Protein AF-0000000079065018 (afdb_homodimer)

Solvent-accessible surface area (backbone atoms only — not comparable to full-atom values): 15934 Å² total; per-residue (Å²): 127,83,71,66,59,22,32,31,32,33,74,95,75,50,44,73,44,76,39,65,79,52,93,88,56,85,48,57,34,90,86,71,54,34,68,41,40,76,36,23,62,56,54,76,83,69,60,67,81,42,56,65,51,50,46,39,46,47,42,34,51,76,48,68,41,58,18,40,59,47,100,84,43,60,50,68,61,65,64,78,41,58,65,52,44,43,54,24,51,51,46,14,67,75,60,66,45,56,59,48,62,30,47,45,45,83,73,76,69,92,60,66,73,72,68,81,77,70,74,76,73,80,74,81,78,77,80,75,79,73,134,125,83,72,66,58,24,32,31,32,32,73,92,75,50,44,75,43,76,37,65,78,53,93,88,57,85,48,58,34,89,86,70,54,30,69,42,41,76,36,24,61,56,54,75,81,69,60,67,82,42,56,66,49,51,46,39,46,47,42,34,51,76,47,68,41,57,19,42,59,47,100,84,43,60,51,65,61,65,64,78,41,59,65,52,45,43,54,24,51,52,46,15,67,75,61,66,44,56,60,47,61,30,49,43,46,82,74,78,70,93,61,66,75,72,69,80,77,70,72,75,72,78,73,82,77,77,80,76,77,75,134

Foldseek 3Di:
DPQQWFWWADLVQLDIDTGHDDPVDFDADPVPRDTTFGQERQDDRDDSPPVFQSVLVVLQRVLVHHWYADPPGTSADADRGVVLLVLLVVLCVVQVPRSNVSRRDPDRDPDRPPPDPPPPDPDPDPPPPDD/DPQQWFWWADLVQLDIDTGHDDPVDFDADPVPRDTTFGQERQDDRDDSPPVFQSVLVVLQRVLVHHWYADPPGTSAAADRGVVLLVLLVVLCVVQVPRSNVSRRDPDRDPDRPPPDPPPPPPPDPPPPDDD

Nearest PDB structures (foldseek):
  4v6i-assembly1_AX  TM=6.512E-01  e=2.283E+00  Saccharomyces cerevisiae
  5jb3-assembly1_W  TM=6.663E-01  e=3.626E+00  Pyrococcus abyssi GE5
  7d4i-assembly1_Sc  TM=7.169E-01  e=3.874E+00  Saccharomyces cerevisiae S288C
  6th6-assembly1_Ax  TM=6.704E-01  e=6.153E+00  Thermococcus kodakarensis KOD1
  6skg-assembly1_Ax  TM=6.800E-01  e=9.771E+00  Thermococcus kodakarensis

pLDDT: mean 86.34, std 18.67, range [35.0, 98.44]

Secondary structure (DSSP, 8-state):
----EEEEEETTTTEEEEEE--TT---B-TTT-PBPEEEETT--PPPTT-HHHHHHHHHHHHTT---PPBTTB-------SHHHHHHHHHHHHHH---HHHHHT-SS--SS--------------------/----EEEEEETTTTEEEEEE--TT---B-TTT-PBPEEEETT--PPPTT-HHHHHHHHHHHHTT---PPBTTB-S-----SHHHHHHHHHHHHHH---HHHHHT-SS--SS--------------------

Sequence (262 aa):
MAHAKTSYVCLPCRASYKQPYDSTRQRICPRCAEPLIHAGSAFAVPRRRDVAAWRTLSVLLNAGVGFHKSCCGGPGYRPRTLREVRERMAYAGRSGEPIARALVRYDVPLTVPSGVGGTPVPGRAGQGLSPMAHAKTSYVCLPCRASYKQPYDSTRQRICPRCAEPLIHAGSAFAVPRRRDVAAWRTLSVLLNAGVGFHKSCCGGPGYRPRTLREVRERMAYAGRSGEPIARALVRYDVPLTVPSGVGGTPVPGRAGQGLSP

Organism: Streptomyces microflavus (NCBI:txid1919)

Structure (mmCIF, N/CA/C/O backbone):
data_AF-0000000079065018-model_v1
#
loop_
_entity.id
_entity.type
_entity.pdbx_description
1 polymer 'Deoxyxylulose-5-phosphate synthase'
#
loop_
_atom_site.group_PDB
_atom_site.id
_atom_site.type_symbol
_atom_site.label_atom_id
_atom_site.label_alt_id
_atom_site.label_comp_id
_atom_site.label_asym_id
_atom_site.label_entity_id
_atom_site.label_seq_id
_atom_site.pdbx_PDB_ins_code
_atom_site.Cartn_x
_atom_site.Cartn_y
_atom_site.Cartn_z
_atom_site.occupancy
_atom_site.B_iso_or_equiv
_atom_site.auth_seq_id
_atom_site.auth_comp_id
_atom_site.auth_asym_id
_atom_site.auth_atom_id
_atom_site.pdbx_PDB_model_num
ATOM 1 N N . MET A 1 1 ? -7.32 -27.625 18.969 1 35 1 MET A N 1
ATOM 2 C CA . MET A 1 1 ? -6.891 -27.562 17.578 1 35 1 MET A CA 1
ATOM 3 C C . MET A 1 1 ? -6.02 -26.328 17.344 1 35 1 MET A C 1
ATOM 5 O O . MET A 1 1 ? -6.387 -25.219 17.719 1 35 1 MET A O 1
ATOM 9 N N . ALA A 1 2 ? -4.715 -26.469 17.266 1 49.16 2 ALA A N 1
ATOM 10 C CA . ALA A 1 2 ? -3.748 -25.391 17.062 1 49.16 2 ALA A CA 1
ATOM 11 C C . ALA A 1 2 ? -4.219 -24.422 15.984 1 49.16 2 ALA A C 1
ATOM 13 O O . ALA A 1 2 ? -4.629 -24.844 14.898 1 49.16 2 ALA A O 1
ATOM 14 N N . HIS A 1 3 ? -4.855 -23.438 16.312 1 61.62 3 HIS A N 1
ATOM 15 C CA . HIS A 1 3 ? -5.359 -22.469 15.352 1 61.62 3 HIS A CA 1
ATOM 16 C C . HIS A 1 3 ? -4.34 -22.219 14.242 1 61.62 3 HIS A C 1
ATOM 18 O O . HIS A 1 3 ? -3.166 -21.969 14.516 1 61.62 3 HIS A O 1
ATOM 24 N N . ALA A 1 4 ? -4.57 -22.703 13.023 1 79.06 4 ALA A N 1
ATOM 25 C CA . ALA A 1 4 ? -3.699 -22.594 11.859 1 79.06 4 ALA A CA 1
ATOM 26 C C . ALA A 1 4 ? -3.188 -21.172 11.688 1 79.06 4 ALA A C 1
ATOM 28 O O . ALA A 1 4 ? -3.922 -20.219 11.922 1 79.06 4 ALA A O 1
ATOM 29 N N . LYS A 1 5 ? -1.886 -21.109 11.664 1 90.81 5 LYS A N 1
ATOM 30 C CA . LYS A 1 5 ? -1.248 -19.797 11.508 1 90.81 5 LYS A CA 1
ATOM 31 C C . LYS A 1 5 ? -1.316 -19.328 10.055 1 90.81 5 LYS A C 1
ATOM 33 O O . LYS A 1 5 ? -1.491 -20.125 9.141 1 90.81 5 LYS A O 1
ATOM 38 N N . THR A 1 6 ? -1.47 -18.078 9.914 1 95 6 THR A N 1
ATOM 39 C CA . THR A 1 6 ? -1.467 -17.422 8.609 1 95 6 THR A CA 1
ATOM 40 C C . THR A 1 6 ? -0.414 -16.328 8.562 1 95 6 THR A C 1
ATOM 42 O O . THR A 1 6 ? 0.223 -16.031 9.57 1 95 6 THR A O 1
ATOM 45 N N . SER A 1 7 ? -0.177 -15.836 7.359 1 97.38 7 SER A N 1
ATOM 46 C CA . SER A 1 7 ? 0.927 -14.898 7.168 1 97.38 7 SER A CA 1
ATOM 47 C C . SER A 1 7 ? 0.421 -13.469 7.035 1 97.38 7 SER A C 1
ATOM 49 O O . SER A 1 7 ? -0.506 -13.203 6.27 1 97.38 7 SER A O 1
ATOM 51 N N . TYR A 1 8 ? 1.025 -12.547 7.805 1 98.06 8 TYR A N 1
ATOM 52 C CA . TYR A 1 8 ? 0.864 -11.102 7.676 1 98.06 8 TYR A CA 1
ATOM 53 C C . TYR A 1 8 ? 2.156 -10.445 7.199 1 98.06 8 TYR A C 1
ATOM 55 O O . TYR A 1 8 ? 3.244 -10.805 7.66 1 98.06 8 TYR A O 1
ATOM 63 N N . VAL A 1 9 ? 1.941 -9.5 6.312 1 98.38 9 VAL A N 1
ATOM 64 C CA . VAL A 1 9 ? 3.111 -9.008 5.594 1 98.38 9 VAL A CA 1
ATOM 65 C C . VAL A 1 9 ? 3.199 -7.488 5.734 1 98.38 9 VAL A C 1
ATOM 67 O O . VAL A 1 9 ? 2.182 -6.793 5.688 1 98.38 9 VAL A O 1
ATOM 70 N N . CYS A 1 10 ? 4.395 -7.031 5.914 1 98.06 10 CYS A N 1
ATOM 71 C CA . CYS A 1 10 ? 4.719 -5.621 5.746 1 98.06 10 CYS A CA 1
ATOM 72 C C . CYS A 1 10 ? 5.512 -5.391 4.465 1 98.06 10 CYS A C 1
ATOM 74 O O . CYS A 1 10 ? 6.668 -5.797 4.363 1 98.06 10 CYS A O 1
ATOM 76 N N . LEU A 1 11 ? 4.953 -4.66 3.604 1 97.31 11 LEU A N 1
ATOM 77 C CA . LEU A 1 11 ? 5.566 -4.508 2.289 1 97.31 11 LEU A CA 1
ATOM 78 C C . LEU A 1 11 ? 6.766 -3.564 2.355 1 97.31 11 LEU A C 1
ATOM 80 O O . LEU A 1 11 ? 7.852 -3.9 1.875 1 97.31 11 LEU A O 1
ATOM 84 N N . PRO A 1 12 ? 6.688 -2.445 3.008 1 95.31 12 PRO A N 1
ATOM 85 C CA . PRO A 1 12 ? 7.848 -1.553 3.039 1 95.31 12 PRO A CA 1
ATOM 86 C C . PRO A 1 12 ? 9.039 -2.164 3.771 1 95.31 12 PRO A C 1
ATOM 88 O O . PRO A 1 12 ? 10.195 -1.879 3.43 1 95.31 12 PRO A O 1
ATOM 91 N N . CYS A 1 13 ? 8.758 -2.988 4.738 1 96.19 13 CYS A N 1
ATOM 92 C CA . CYS A 1 13 ? 9.852 -3.594 5.488 1 96.19 13 CYS A CA 1
ATOM 93 C C . CYS A 1 13 ? 10.266 -4.922 4.867 1 96.19 13 CYS A C 1
ATOM 95 O O . CYS A 1 13 ? 11.266 -5.516 5.277 1 96.19 13 CYS A O 1
ATOM 97 N N . ARG A 1 14 ? 9.469 -5.41 3.951 1 96.81 14 ARG A N 1
ATOM 98 C CA . ARG A 1 14 ? 9.672 -6.719 3.338 1 96.81 14 ARG A CA 1
ATOM 99 C C . ARG A 1 14 ? 9.828 -7.801 4.402 1 96.81 14 ARG A C 1
ATOM 101 O O . ARG A 1 14 ? 10.789 -8.57 4.375 1 96.81 14 ARG A O 1
ATOM 108 N N . ALA A 1 15 ? 8.828 -7.828 5.281 1 97.75 15 ALA A N 1
ATOM 109 C CA . ALA A 1 15 ? 8.805 -8.773 6.398 1 97.75 15 ALA A CA 1
ATOM 110 C C . ALA A 1 15 ? 7.473 -9.508 6.465 1 97.75 15 ALA A C 1
ATOM 112 O O . ALA A 1 15 ? 6.457 -9.008 5.973 1 97.75 15 ALA A O 1
ATOM 113 N N . SER A 1 16 ? 7.547 -10.664 7.012 1 98.38 16 SER A N 1
ATOM 114 C CA . SER A 1 16 ? 6.363 -11.492 7.211 1 98.38 16 SER A CA 1
ATOM 115 C C . SER A 1 16 ? 6.289 -12.016 8.641 1 98.38 16 SER A C 1
ATOM 117 O O . SER A 1 16 ? 7.316 -12.336 9.242 1 98.38 16 SER A O 1
ATOM 119 N N . TYR A 1 17 ? 5.148 -12.086 9.109 1 97.44 17 TYR A N 1
ATOM 120 C CA . TYR A 1 17 ? 4.871 -12.562 10.461 1 97.44 17 TYR A CA 1
ATOM 121 C C . TYR A 1 17 ? 3.789 -13.633 10.453 1 97.44 17 TYR A C 1
ATOM 123 O O . TYR A 1 17 ? 2.684 -13.406 9.961 1 97.44 17 TYR A O 1
ATOM 131 N N . LYS A 1 18 ? 4.062 -14.734 10.914 1 96.06 18 LYS A N 1
ATOM 132 C CA . LYS A 1 18 ? 3.062 -15.789 11.039 1 96.06 18 LYS A CA 1
ATOM 133 C C . LYS A 1 18 ? 2.258 -15.641 12.32 1 96.06 18 LYS A C 1
ATOM 135 O O . LYS A 1 18 ? 2.826 -15.594 13.414 1 96.06 18 LYS A O 1
ATOM 140 N N . GLN A 1 19 ? 1.046 -15.484 12.242 1 94.5 19 GLN A N 1
ATOM 141 C CA . GLN A 1 19 ? 0.155 -15.266 13.383 1 94.5 19 GLN A CA 1
ATOM 142 C C . GLN A 1 19 ? -1.199 -15.93 13.148 1 94.5 19 GLN A C 1
ATOM 144 O O . GLN A 1 19 ? -1.57 -16.219 12.016 1 94.5 19 GLN A O 1
ATOM 149 N N . PRO A 1 20 ? -1.896 -16.234 14.25 1 93.5 20 PRO A N 1
ATOM 150 C CA . PRO A 1 20 ? -3.266 -16.719 14.039 1 93.5 20 PRO A CA 1
ATOM 151 C C . PRO A 1 20 ? -4.152 -15.688 13.336 1 93.5 20 PRO A C 1
ATOM 153 O O . PRO A 1 20 ? -3.975 -14.484 13.523 1 93.5 20 PRO A O 1
ATOM 156 N N . TYR A 1 21 ? -5.027 -16.281 12.586 1 91.88 21 TYR A N 1
ATOM 157 C CA . TYR A 1 21 ? -5.938 -15.383 11.891 1 91.88 21 TYR A CA 1
ATOM 158 C C . TYR A 1 21 ? -6.906 -14.727 12.867 1 91.88 21 TYR A C 1
ATOM 160 O O . TYR A 1 21 ? -7.508 -15.406 13.711 1 91.88 21 TYR A O 1
ATOM 168 N N . ASP A 1 22 ? -6.965 -13.438 12.805 1 89.12 22 ASP A N 1
ATOM 169 C CA . ASP A 1 22 ? -7.91 -12.625 13.555 1 89.12 22 ASP A CA 1
ATOM 170 C C . ASP A 1 22 ? -8.344 -11.398 12.75 1 89.12 22 ASP A C 1
ATOM 172 O O . ASP A 1 22 ? -7.609 -10.414 12.664 1 89.12 22 ASP A O 1
ATOM 176 N N . SER A 1 23 ? -9.523 -11.445 12.25 1 85.12 23 SER A N 1
ATOM 177 C CA . SER A 1 23 ? -9.992 -10.391 11.344 1 85.12 23 SER A CA 1
ATOM 178 C C . SER A 1 23 ? -10.359 -9.125 12.117 1 85.12 23 SER A C 1
ATOM 180 O O . SER A 1 23 ? -10.523 -8.062 11.523 1 85.12 23 SER A O 1
ATOM 182 N N . THR A 1 24 ? -10.453 -9.188 13.391 1 81.81 24 THR A N 1
ATOM 183 C CA . THR A 1 24 ? -10.891 -8.047 14.195 1 81.81 24 THR A CA 1
ATOM 184 C C . THR A 1 24 ? -9.695 -7.203 14.625 1 81.81 24 THR A C 1
ATOM 186 O O . THR A 1 24 ? -9.867 -6.082 15.109 1 81.81 24 THR A O 1
ATOM 189 N N . ARG A 1 25 ? -8.586 -7.754 14.328 1 84.25 25 ARG A N 1
ATOM 190 C CA . ARG A 1 25 ? -7.383 -7.074 14.805 1 84.25 25 ARG A CA 1
ATOM 191 C C . ARG A 1 25 ? -6.57 -6.52 13.641 1 84.25 25 ARG A C 1
ATOM 193 O O . ARG A 1 25 ? -6.215 -7.254 12.719 1 84.25 25 ARG A O 1
ATOM 200 N N . GLN A 1 26 ? -6.465 -5.281 13.703 1 90 26 GLN A N 1
ATOM 201 C CA . GLN A 1 26 ? -5.5 -4.691 12.781 1 90 26 GLN A CA 1
ATOM 202 C C . GLN A 1 26 ? -4.086 -4.75 13.352 1 90 26 GLN A C 1
ATOM 204 O O . GLN A 1 26 ? -3.801 -4.133 14.383 1 90 26 GLN A O 1
ATOM 209 N N . ARG A 1 27 ? -3.268 -5.422 12.688 1 93.69 27 ARG A N 1
ATOM 210 C CA . ARG A 1 27 ? -1.887 -5.574 13.125 1 93.69 27 ARG A CA 1
ATOM 211 C C . ARG A 1 27 ? -0.989 -4.516 12.5 1 93.69 27 ARG A C 1
ATOM 213 O O . ARG A 1 27 ? -1.158 -4.168 11.328 1 93.69 27 ARG A O 1
ATOM 220 N N . ILE A 1 28 ? -0.125 -4.027 13.297 1 95.81 28 ILE A N 1
ATOM 221 C CA . ILE A 1 28 ? 0.779 -2.969 12.867 1 95.81 28 ILE A CA 1
ATOM 222 C C . ILE A 1 28 ? 2.215 -3.488 12.852 1 95.81 28 ILE A C 1
ATOM 224 O O . ILE A 1 28 ? 2.635 -4.188 13.781 1 95.81 28 ILE A O 1
ATOM 228 N N . CYS A 1 29 ? 2.922 -3.129 11.867 1 97.12 29 CYS A N 1
ATOM 229 C CA . CYS A 1 29 ? 4.328 -3.5 11.789 1 97.12 29 CYS A CA 1
ATOM 230 C C . CYS A 1 29 ? 5.133 -2.84 12.906 1 97.12 29 CYS A C 1
ATOM 232 O O . CYS A 1 29 ? 5.121 -1.615 13.047 1 97.12 29 CYS A O 1
ATOM 234 N N . PRO A 1 30 ? 5.824 -3.596 13.648 1 94.44 30 PRO A N 1
ATOM 235 C CA . PRO A 1 30 ? 6.594 -2.998 14.742 1 94.44 30 PRO A CA 1
ATOM 236 C C . PRO A 1 30 ? 7.762 -2.148 14.242 1 94.44 30 PRO A C 1
ATOM 238 O O . PRO A 1 30 ? 8.312 -1.35 15 1 94.44 30 PRO A O 1
ATOM 241 N N . ARG A 1 31 ? 8.133 -2.291 13.023 1 93.38 31 ARG A N 1
ATOM 242 C CA . ARG A 1 31 ? 9.312 -1.6 12.508 1 93.38 31 ARG A CA 1
ATOM 243 C C . ARG A 1 31 ? 8.93 -0.256 11.891 1 93.38 31 ARG A C 1
ATOM 245 O O . ARG A 1 31 ? 9.625 0.742 12.094 1 93.38 31 ARG A O 1
ATOM 252 N N . CYS A 1 32 ? 7.75 -0.266 11.203 1 95.44 32 CYS A N 1
ATOM 253 C CA . CYS A 1 32 ? 7.469 0.96 10.461 1 95.44 32 CYS A CA 1
ATOM 254 C C . CYS A 1 32 ? 6.055 1.451 10.734 1 95.44 32 CYS A C 1
ATOM 256 O O . CYS A 1 32 ? 5.621 2.455 10.164 1 95.44 32 CYS A O 1
ATOM 258 N N . ALA A 1 33 ? 5.262 0.753 11.43 1 95.44 33 ALA A N 1
ATOM 259 C CA . ALA A 1 33 ? 3.945 1.163 11.906 1 95.44 33 ALA A CA 1
ATOM 260 C C . ALA A 1 33 ? 2.895 1.012 10.812 1 95.44 33 ALA A C 1
ATOM 262 O O . ALA A 1 33 ? 1.735 1.391 11 1 95.44 33 ALA A O 1
ATOM 263 N N . GLU A 1 34 ? 3.227 0.448 9.695 1 96.06 34 GLU A N 1
ATOM 264 C CA . GLU A 1 34 ? 2.25 0.181 8.648 1 96.06 34 GLU A CA 1
ATOM 265 C C . GLU A 1 34 ? 1.33 -0.976 9.031 1 96.06 34 GLU A C 1
ATOM 267 O O . GLU A 1 34 ? 1.787 -1.991 9.555 1 96.06 34 GLU A O 1
ATOM 272 N N . PRO A 1 35 ? 0.055 -0.739 8.758 1 95.38 35 PRO A N 1
ATOM 273 C CA . PRO A 1 35 ? -0.795 -1.921 8.914 1 95.38 35 PRO A CA 1
ATOM 274 C C . PRO A 1 35 ? -0.302 -3.113 8.102 1 95.38 35 PRO A C 1
ATOM 276 O O . PRO A 1 35 ? 0.054 -2.961 6.93 1 95.38 35 PRO A O 1
ATOM 279 N N . LEU A 1 36 ? -0.239 -4.234 8.758 1 97.25 36 LEU A N 1
ATOM 280 C CA . LEU A 1 36 ? 0.157 -5.453 8.062 1 97.25 36 LEU A CA 1
ATOM 281 C C . LEU A 1 36 ? -0.963 -5.953 7.156 1 97.25 36 LEU A C 1
ATOM 283 O O . LEU A 1 36 ? -2.143 -5.805 7.484 1 97.25 36 LEU A O 1
ATOM 287 N N . ILE A 1 37 ? -0.588 -6.566 6.09 1 97.25 37 ILE A N 1
ATOM 288 C CA . ILE A 1 37 ? -1.559 -7.117 5.152 1 97.25 37 ILE A CA 1
ATOM 289 C C . ILE A 1 37 ? -1.643 -8.633 5.328 1 97.25 37 ILE A C 1
ATOM 291 O O . ILE A 1 37 ? -0.616 -9.312 5.402 1 97.25 37 ILE A O 1
ATOM 295 N N . HIS A 1 38 ? -2.848 -9.109 5.457 1 97.19 38 HIS A N 1
ATOM 296 C CA . HIS A 1 38 ? -3.033 -10.555 5.504 1 97.19 38 HIS A CA 1
ATOM 297 C C . HIS A 1 38 ? -2.766 -11.195 4.145 1 97.19 38 HIS A C 1
ATOM 299 O O . HIS A 1 38 ? -3.58 -11.078 3.227 1 97.19 38 HIS A O 1
ATOM 305 N N . ALA A 1 39 ? -1.708 -11.836 4.031 1 97.88 39 ALA A N 1
ATOM 306 C CA . ALA A 1 39 ? -1.312 -12.43 2.758 1 97.88 39 ALA A CA 1
ATOM 307 C C . ALA A 1 39 ? -1.989 -13.781 2.549 1 97.88 39 ALA A C 1
ATOM 309 O O . ALA A 1 39 ? -2.285 -14.164 1.414 1 97.88 39 ALA A O 1
ATOM 310 N N . GLY A 1 40 ? -2.17 -14.523 3.654 1 96.56 40 GLY A N 1
ATOM 311 C CA . GLY A 1 40 ? -2.867 -15.797 3.545 1 96.56 40 GLY A CA 1
ATOM 312 C C . GLY A 1 40 ? -2.031 -16.984 4.004 1 96.56 40 GLY A C 1
ATOM 313 O O . GLY A 1 40 ? -0.825 -16.844 4.219 1 96.56 40 GLY A O 1
ATOM 314 N N . SER A 1 41 ? -2.646 -18.156 4.09 1 94.5 41 SER A N 1
ATOM 315 C CA . SER A 1 41 ? -2.049 -19.344 4.695 1 94.5 41 SER A CA 1
ATOM 316 C C . SER A 1 41 ? -1.16 -20.094 3.699 1 94.5 41 SER A C 1
ATOM 318 O O . SER A 1 41 ? -0.333 -20.906 4.094 1 94.5 41 SER A O 1
ATOM 320 N N . ALA A 1 42 ? -1.393 -19.828 2.486 1 95.31 42 ALA A N 1
ATOM 321 C CA . ALA A 1 42 ? -0.6 -20.5 1.464 1 95.31 42 ALA A CA 1
ATOM 322 C C . ALA A 1 42 ? 0.538 -19.609 0.971 1 95.31 42 ALA A C 1
ATOM 324 O O . ALA A 1 42 ? 1.177 -19.922 -0.04 1 95.31 42 ALA A O 1
ATOM 325 N N . PHE A 1 43 ? 0.734 -18.594 1.613 1 97.12 43 PHE A N 1
ATOM 326 C CA . PHE A 1 43 ? 1.735 -17.609 1.211 1 97.12 43 PHE A CA 1
ATOM 327 C C . PHE A 1 43 ? 3.141 -18.125 1.499 1 97.12 43 PHE A C 1
ATOM 329 O O . PHE A 1 43 ? 3.422 -18.594 2.604 1 97.12 43 PHE A O 1
ATOM 336 N N . ALA A 1 44 ? 3.93 -18 0.528 1 96.62 44 ALA A N 1
ATOM 337 C CA . ALA A 1 44 ? 5.363 -18.234 0.667 1 96.62 44 ALA A CA 1
ATOM 338 C C . ALA A 1 44 ? 6.141 -16.922 0.603 1 96.62 44 ALA A C 1
ATOM 340 O O . ALA A 1 44 ? 6.176 -16.266 -0.44 1 96.62 44 ALA A O 1
ATOM 341 N N . VAL A 1 45 ? 6.828 -16.578 1.624 1 97.75 45 VAL A N 1
ATOM 342 C CA . VAL A 1 45 ? 7.496 -15.289 1.764 1 97.75 45 VAL A CA 1
ATOM 343 C C . VAL A 1 45 ? 8.734 -15.242 0.871 1 97.75 45 VAL A C 1
ATOM 345 O O . VAL A 1 45 ? 9.578 -16.141 0.932 1 97.75 45 VAL A O 1
ATOM 348 N N . PRO A 1 46 ? 8.805 -14.273 0.065 1 97.94 46 PRO A N 1
ATOM 349 C CA . PRO A 1 46 ? 10.055 -14.078 -0.668 1 97.94 46 PRO A CA 1
ATOM 350 C C . PRO A 1 46 ? 11.234 -13.766 0.251 1 97.94 46 PRO A C 1
ATOM 352 O O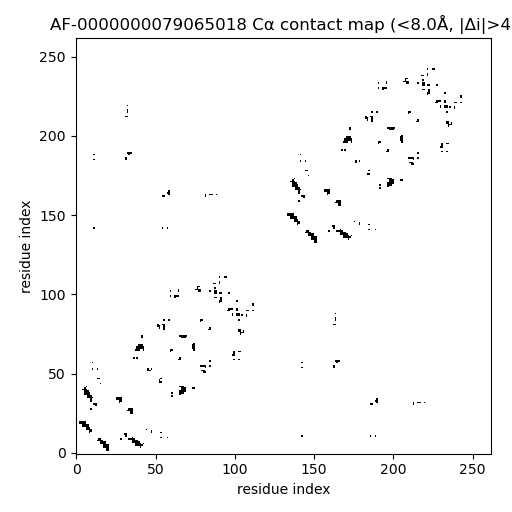 . PRO A 1 46 ? 11.039 -13.258 1.359 1 97.94 46 PRO A O 1
ATOM 355 N N . ARG A 1 47 ? 12.422 -14.016 -0.33 1 97.62 47 ARG A N 1
ATOM 356 C CA . ARG A 1 47 ? 13.602 -13.516 0.377 1 97.62 47 ARG A CA 1
ATOM 357 C C . ARG A 1 47 ? 13.578 -11.992 0.469 1 97.62 47 ARG A C 1
ATOM 359 O O . ARG A 1 47 ? 13.195 -11.312 -0.486 1 97.62 47 ARG A O 1
ATOM 366 N N . ARG A 1 48 ? 13.984 -11.484 1.566 1 96.62 48 ARG A N 1
ATOM 367 C CA . ARG A 1 48 ? 13.93 -10.047 1.823 1 96.62 48 ARG A CA 1
ATOM 368 C C . ARG A 1 48 ? 14.664 -9.273 0.737 1 96.62 48 ARG A C 1
ATOM 370 O O . ARG A 1 48 ? 14.242 -8.18 0.354 1 96.62 48 ARG A O 1
ATOM 377 N N . ARG A 1 49 ? 15.742 -9.836 0.145 1 96.06 49 ARG A N 1
ATOM 378 C CA . ARG A 1 49 ? 16.578 -9.109 -0.807 1 96.06 49 ARG A CA 1
ATOM 379 C C . ARG A 1 49 ? 16.031 -9.227 -2.223 1 96.06 49 ARG A C 1
ATOM 381 O O . ARG A 1 49 ? 16.531 -8.578 -3.146 1 96.06 49 ARG A O 1
ATOM 388 N N . ASP A 1 50 ? 15.148 -10.141 -2.352 1 96.56 50 ASP A N 1
ATOM 389 C CA . ASP A 1 50 ? 14.547 -10.305 -3.668 1 96.56 50 ASP A CA 1
ATOM 390 C C . ASP A 1 50 ? 13.555 -9.188 -3.963 1 96.56 50 ASP A C 1
ATOM 392 O O . ASP A 1 50 ? 12.336 -9.398 -3.924 1 96.56 50 ASP A O 1
ATOM 396 N N . VAL A 1 51 ? 14 -8.109 -4.383 1 93.62 51 VAL A N 1
ATOM 397 C CA . VAL A 1 51 ? 13.234 -6.887 -4.574 1 93.62 51 VAL A CA 1
ATOM 398 C C . VAL A 1 51 ? 12.164 -7.109 -5.641 1 93.62 51 VAL A C 1
ATOM 400 O O . VAL A 1 51 ? 11.039 -6.613 -5.516 1 93.62 51 VAL A O 1
ATOM 403 N N . ALA A 1 52 ? 12.531 -7.863 -6.613 1 94.06 52 ALA A N 1
ATOM 404 C CA . ALA A 1 52 ? 11.586 -8.109 -7.695 1 94.06 52 ALA A CA 1
ATOM 405 C C . ALA A 1 52 ? 10.367 -8.875 -7.188 1 94.06 52 ALA A C 1
ATOM 407 O O . ALA A 1 52 ? 9.227 -8.539 -7.527 1 94.06 52 ALA A O 1
ATOM 408 N N . ALA A 1 53 ? 10.617 -9.875 -6.418 1 96.81 53 ALA A N 1
ATOM 409 C CA . ALA A 1 53 ? 9.523 -10.664 -5.867 1 96.81 53 ALA A CA 1
ATOM 410 C C . ALA A 1 53 ? 8.656 -9.82 -4.938 1 96.81 53 ALA A C 1
ATOM 412 O O . ALA A 1 53 ? 7.43 -9.953 -4.93 1 96.81 53 ALA A O 1
ATOM 413 N N . TRP A 1 54 ? 9.266 -8.953 -4.246 1 96.56 54 TRP A N 1
ATOM 414 C CA . TRP A 1 54 ? 8.516 -8.102 -3.334 1 96.56 54 TRP A CA 1
ATOM 415 C C . TRP A 1 54 ? 7.699 -7.062 -4.105 1 96.56 54 TRP A C 1
ATOM 417 O O . TRP A 1 54 ? 6.609 -6.68 -3.678 1 96.56 54 TRP A O 1
ATOM 427 N N . ARG A 1 55 ? 8.227 -6.664 -5.227 1 95.31 55 ARG A N 1
ATOM 428 C CA . ARG A 1 55 ? 7.449 -5.758 -6.07 1 95.31 55 ARG A CA 1
ATOM 429 C C . ARG A 1 55 ? 6.211 -6.449 -6.625 1 95.31 55 ARG A C 1
ATOM 431 O O . ARG A 1 55 ? 5.121 -5.875 -6.625 1 95.31 55 ARG A O 1
ATOM 438 N N . THR A 1 56 ? 6.418 -7.645 -7.059 1 97.38 56 THR A N 1
ATOM 439 C CA . THR A 1 56 ? 5.285 -8.422 -7.539 1 97.38 56 THR A CA 1
ATOM 440 C C . THR A 1 56 ? 4.258 -8.625 -6.426 1 97.38 56 THR A C 1
ATOM 442 O O . THR A 1 56 ? 3.059 -8.438 -6.645 1 97.38 56 THR A O 1
ATOM 445 N N . LEU A 1 57 ? 4.773 -8.938 -5.309 1 97.94 57 LEU A N 1
ATOM 446 C CA . LEU A 1 57 ? 3.906 -9.148 -4.152 1 97.94 57 LEU A CA 1
ATOM 447 C C . LEU A 1 57 ? 3.131 -7.879 -3.816 1 97.94 57 LEU A C 1
ATOM 449 O O . LEU A 1 57 ? 1.943 -7.941 -3.49 1 97.94 57 LEU A O 1
ATOM 453 N N . SER A 1 58 ? 3.811 -6.797 -3.926 1 97.44 58 SER A N 1
ATOM 454 C CA . SER A 1 58 ? 3.18 -5.512 -3.639 1 97.44 58 SER A CA 1
ATOM 455 C C . SER A 1 58 ? 1.981 -5.27 -4.551 1 97.44 58 SER A C 1
ATOM 457 O O . SER A 1 58 ? 0.91 -4.871 -4.086 1 97.44 58 SER A O 1
ATOM 459 N N . VAL A 1 59 ? 2.107 -5.555 -5.789 1 97.88 59 VAL A N 1
ATOM 460 C CA . VAL A 1 59 ? 1.007 -5.363 -6.727 1 97.88 59 VAL A CA 1
ATOM 461 C C . VAL A 1 59 ? -0.151 -6.289 -6.363 1 97.88 59 VAL A C 1
ATOM 463 O O . VAL A 1 59 ? -1.308 -5.863 -6.324 1 97.88 59 VAL A O 1
ATOM 466 N N . LEU A 1 60 ? 0.168 -7.512 -6.02 1 98.25 60 LEU A N 1
ATOM 467 C CA . LEU A 1 60 ? -0.867 -8.5 -5.727 1 98.25 60 LEU A CA 1
ATOM 468 C C . LEU A 1 60 ? -1.631 -8.125 -4.461 1 98.25 60 LEU A C 1
ATOM 470 O O . LEU A 1 60 ? -2.857 -7.996 -4.484 1 98.25 60 LEU A O 1
ATOM 474 N N . LEU A 1 61 ? -0.88 -7.832 -3.404 1 97.88 61 LEU A N 1
ATOM 475 C CA . LEU A 1 61 ? -1.53 -7.609 -2.117 1 97.88 61 LEU A CA 1
ATOM 476 C C . LEU A 1 61 ? -2.305 -6.297 -2.121 1 97.88 61 LEU A C 1
ATOM 478 O O . LEU A 1 61 ? -3.408 -6.219 -1.573 1 97.88 61 LEU A O 1
ATOM 482 N N . ASN A 1 62 ? -1.736 -5.309 -2.789 1 96.5 62 ASN A N 1
ATOM 483 C CA . ASN A 1 62 ? -2.445 -4.035 -2.85 1 96.5 62 ASN A CA 1
ATOM 484 C C . ASN A 1 62 ? -3.684 -4.125 -3.736 1 96.5 62 ASN A C 1
ATOM 486 O O . ASN A 1 62 ? -4.605 -3.318 -3.607 1 96.5 62 ASN A O 1
ATOM 490 N N . ALA A 1 63 ? -3.701 -5.125 -4.598 1 96.88 63 ALA A N 1
ATOM 491 C CA . ALA A 1 63 ? -4.871 -5.332 -5.445 1 96.88 63 ALA A CA 1
ATOM 492 C C . ALA A 1 63 ? -5.902 -6.215 -4.75 1 96.88 63 ALA A C 1
ATOM 494 O O . ALA A 1 63 ? -6.992 -6.441 -5.281 1 96.88 63 ALA A O 1
ATOM 495 N N . GLY A 1 64 ? -5.52 -6.766 -3.611 1 96.69 64 GLY A N 1
ATOM 496 C CA . GLY A 1 64 ? -6.422 -7.633 -2.867 1 96.69 64 GLY A CA 1
ATOM 497 C C . GLY A 1 64 ? -6.234 -9.102 -3.189 1 96.69 64 GLY A C 1
ATOM 498 O O . GLY A 1 64 ? -7.074 -9.938 -2.836 1 96.69 64 GLY A O 1
ATOM 499 N N . VAL A 1 65 ? -5.156 -9.367 -3.869 1 98.12 65 VAL A N 1
ATOM 500 C CA . VAL A 1 65 ? -4.879 -10.75 -4.234 1 98.12 65 VAL A CA 1
ATOM 501 C C . VAL A 1 65 ? -3.977 -11.398 -3.184 1 98.12 65 VAL A C 1
ATOM 503 O O . VAL A 1 65 ? -2.793 -11.062 -3.086 1 98.12 65 VAL A O 1
ATOM 506 N N . GLY A 1 66 ? -4.57 -12.258 -2.42 1 97.44 66 GLY A N 1
ATOM 507 C CA . GLY A 1 66 ? -3.82 -12.977 -1.402 1 97.44 66 GLY A CA 1
ATOM 508 C C . GLY A 1 66 ? -3.525 -14.414 -1.783 1 97.44 66 GLY A C 1
ATOM 509 O O . GLY A 1 66 ? -3.631 -14.789 -2.953 1 97.44 66 GLY A O 1
ATOM 510 N N . PHE A 1 67 ? -3.031 -15.156 -0.812 1 97.19 67 PHE A N 1
ATOM 511 C CA . PHE A 1 67 ? -2.625 -16.547 -0.975 1 97.19 67 PHE A CA 1
ATOM 512 C C . PHE A 1 67 ? -3.332 -17.438 0.039 1 97.19 67 PHE A C 1
ATOM 514 O O . PHE A 1 67 ? -2.697 -17.969 0.953 1 97.19 67 PHE A O 1
ATOM 521 N N . HIS A 1 68 ? -4.586 -17.516 -0.203 1 94.06 68 HIS A N 1
ATOM 522 C CA . HIS A 1 68 ? -5.41 -18.281 0.724 1 94.06 68 HIS A CA 1
ATOM 523 C C . HIS A 1 68 ? -5.652 -19.688 0.204 1 94.06 68 HIS A C 1
ATOM 525 O O . HIS A 1 68 ? -5.836 -19.891 -0.999 1 94.06 68 HIS A O 1
ATOM 531 N N . LYS A 1 69 ? -5.668 -20.562 1.042 1 91.44 69 LYS A N 1
ATOM 532 C CA . LYS A 1 69 ? -5.957 -21.938 0.667 1 91.44 69 LYS A CA 1
ATOM 533 C C . LYS A 1 69 ? -7.445 -22.141 0.407 1 91.44 69 LYS A C 1
ATOM 535 O O . LYS A 1 69 ? -8.281 -21.453 1.003 1 91.44 69 LYS A O 1
ATOM 540 N N . SER A 1 70 ? -7.75 -22.953 -0.563 1 86.75 70 SER A N 1
ATOM 541 C CA . SER A 1 70 ? -9.117 -23.438 -0.762 1 86.75 70 SER A CA 1
ATOM 542 C C . SER A 1 70 ? -9.312 -24.812 -0.14 1 86.75 70 SER A C 1
ATOM 544 O O . SER A 1 70 ? -8.352 -25.422 0.348 1 86.75 70 SER A O 1
ATOM 546 N N . CYS A 1 71 ? -10.555 -25.219 -0.089 1 84.25 71 CYS A N 1
ATOM 547 C CA . CYS A 1 71 ? -10.914 -26.5 0.506 1 84.25 71 CYS A CA 1
ATOM 548 C C . CYS A 1 71 ? -10.047 -27.625 -0.051 1 84.25 71 CYS A C 1
ATOM 550 O O . CYS A 1 71 ? -9.711 -28.562 0.665 1 84.25 71 CYS A O 1
ATOM 552 N N . CYS A 1 72 ? -9.633 -27.469 -1.238 1 82.69 72 CYS A N 1
ATOM 553 C CA . CYS A 1 72 ? -8.977 -28.609 -1.859 1 82.69 72 CYS A CA 1
ATOM 554 C C . CYS A 1 72 ? -7.695 -28.188 -2.566 1 82.69 72 CYS A C 1
ATOM 556 O O . CYS A 1 72 ? -7.133 -28.953 -3.35 1 82.69 72 CYS A O 1
ATOM 558 N N . GLY A 1 73 ? -7.367 -26.906 -2.254 1 83.56 73 GLY A N 1
ATOM 559 C CA . GLY A 1 73 ? -6.152 -26.578 -2.986 1 83.56 73 GLY A CA 1
ATOM 560 C C . GLY A 1 73 ? -5.531 -25.266 -2.564 1 83.56 73 GLY A C 1
ATOM 561 O O . GLY A 1 73 ? -5.906 -24.703 -1.537 1 83.56 73 GLY A O 1
ATOM 562 N N . GLY A 1 74 ? -4.535 -24.906 -3.271 1 87.88 74 GLY A N 1
ATOM 563 C CA . GLY A 1 74 ? -3.768 -23.703 -3.02 1 87.88 74 GLY A CA 1
ATOM 564 C C . GLY A 1 74 ? -4.465 -22.438 -3.486 1 87.88 74 GLY A C 1
ATOM 565 O O . GLY A 1 74 ? -5.676 -22.438 -3.729 1 87.88 74 GLY A O 1
ATOM 566 N N . PRO A 1 75 ? -3.76 -21.469 -3.443 1 90.62 75 PRO A N 1
ATOM 567 C CA . PRO A 1 75 ? -4.328 -20.156 -3.773 1 90.62 75 PRO A CA 1
ATOM 568 C C . PRO A 1 75 ? -4.676 -20.016 -5.254 1 90.62 75 PRO A C 1
ATOM 570 O O . PRO A 1 75 ? -5.336 -19.062 -5.652 1 90.62 75 PRO A O 1
ATOM 573 N N . GLY A 1 76 ? -4.344 -21.062 -6.109 1 92.25 76 GLY A N 1
ATOM 574 C CA . GLY A 1 76 ? -4.469 -20.891 -7.547 1 92.25 76 GLY A CA 1
ATOM 575 C C . GLY A 1 76 ? -3.32 -20.094 -8.148 1 92.25 76 GLY A C 1
ATOM 576 O O . GLY A 1 76 ? -2.285 -19.906 -7.512 1 92.25 76 GLY A O 1
ATOM 577 N N . TYR A 1 77 ? -3.604 -19.734 -9.32 1 95.69 77 TYR A N 1
ATOM 578 C CA . TYR A 1 77 ? -2.539 -19.047 -10.039 1 95.69 77 TYR A CA 1
ATOM 579 C C . TYR A 1 77 ? -2.26 -17.672 -9.438 1 95.69 77 TYR A C 1
ATOM 581 O O . TYR A 1 77 ? -3.189 -16.938 -9.117 1 95.69 77 TYR A O 1
ATOM 589 N N . ARG A 1 78 ? -1.066 -17.375 -9.234 1 97.62 78 ARG A N 1
ATOM 590 C CA . ARG A 1 78 ? -0.534 -16.047 -8.945 1 97.62 78 ARG A CA 1
ATOM 591 C C . ARG A 1 78 ? 0.67 -15.734 -9.828 1 97.62 78 ARG A C 1
ATOM 593 O O . ARG A 1 78 ? 1.583 -16.547 -9.953 1 97.62 78 ARG A O 1
ATOM 600 N N . PRO A 1 79 ? 0.629 -14.562 -10.383 1 97.56 79 PRO A N 1
ATOM 601 C CA . PRO A 1 79 ? 1.837 -14.203 -11.133 1 97.56 79 PRO A CA 1
ATOM 602 C C . PRO A 1 79 ? 3.09 -14.188 -10.258 1 97.56 79 PRO A C 1
ATOM 604 O O . PRO A 1 79 ? 3.023 -13.805 -9.086 1 97.56 79 PRO A O 1
ATOM 607 N N . ARG A 1 80 ? 4.188 -14.539 -10.852 1 95.31 80 ARG A N 1
ATOM 608 C CA . ARG A 1 80 ? 5.426 -14.664 -10.094 1 95.31 80 ARG A CA 1
ATOM 609 C C . ARG A 1 80 ? 6.469 -13.664 -10.57 1 95.31 80 ARG A C 1
ATOM 611 O O . ARG A 1 80 ? 7.508 -13.484 -9.93 1 95.31 80 ARG A O 1
ATOM 618 N N . THR A 1 81 ? 6.176 -13.047 -11.68 1 96.06 81 THR A N 1
ATOM 619 C CA . THR A 1 81 ? 7.121 -12.094 -12.242 1 96.06 81 THR A CA 1
ATOM 620 C C . THR A 1 81 ? 6.422 -10.781 -12.602 1 96.06 81 THR A C 1
ATOM 622 O O . THR A 1 81 ? 5.207 -10.758 -12.805 1 96.06 81 THR A O 1
ATOM 625 N N . LEU A 1 82 ? 7.23 -9.805 -12.703 1 95 82 LEU A N 1
ATOM 626 C CA . LEU A 1 82 ? 6.703 -8.508 -13.102 1 95 82 LEU A CA 1
ATOM 627 C C . LEU A 1 82 ? 6.145 -8.562 -14.523 1 95 82 LEU A C 1
ATOM 629 O O . LEU A 1 82 ? 5.168 -7.879 -14.836 1 95 82 LEU A O 1
ATOM 633 N N . ARG A 1 83 ? 6.719 -9.406 -15.328 1 96 83 ARG A N 1
ATOM 634 C CA . ARG A 1 83 ? 6.211 -9.562 -16.688 1 96 83 ARG A CA 1
ATOM 635 C C . ARG A 1 83 ? 4.773 -10.086 -16.672 1 96 83 ARG A C 1
ATOM 637 O O . ARG A 1 83 ? 3.916 -9.555 -17.391 1 96 83 ARG A O 1
ATOM 644 N N . GLU A 1 84 ? 4.59 -11.102 -15.906 1 97.81 84 GLU A N 1
ATOM 645 C CA . GLU A 1 84 ? 3.244 -11.648 -15.781 1 97.81 84 GLU A CA 1
ATOM 646 C C . GLU A 1 84 ? 2.273 -10.609 -15.227 1 97.81 84 GLU A C 1
ATOM 648 O O . GLU A 1 84 ? 1.137 -10.508 -15.695 1 97.81 84 GLU A O 1
ATOM 653 N N . VAL A 1 85 ? 2.717 -9.867 -14.281 1 97.88 85 VAL A N 1
ATOM 654 C CA . VAL A 1 85 ? 1.9 -8.812 -13.695 1 97.88 85 VAL A CA 1
ATOM 655 C C . VAL A 1 85 ? 1.539 -7.785 -14.766 1 97.88 85 VAL A C 1
ATOM 657 O O . VAL A 1 85 ? 0.371 -7.422 -14.914 1 97.88 85 VAL A O 1
ATOM 660 N N . ARG A 1 86 ? 2.49 -7.402 -15.508 1 96.69 86 ARG A N 1
ATOM 661 C CA . ARG A 1 86 ? 2.275 -6.379 -16.531 1 96.69 86 ARG A CA 1
ATOM 662 C C . ARG A 1 86 ? 1.294 -6.859 -17.594 1 96.69 86 ARG A C 1
ATOM 664 O O . ARG A 1 86 ? 0.445 -6.094 -18.047 1 96.69 86 ARG A O 1
ATOM 671 N N . GLU A 1 87 ? 1.424 -8.07 -17.953 1 97.31 87 GLU A N 1
ATOM 672 C CA . GLU A 1 87 ? 0.509 -8.656 -18.938 1 97.31 87 GLU A CA 1
ATOM 673 C C . GLU A 1 87 ? -0.934 -8.602 -18.438 1 97.31 87 GLU A C 1
ATOM 675 O O . GLU A 1 87 ? -1.835 -8.203 -19.188 1 97.31 87 GLU A O 1
ATOM 680 N N . ARG A 1 88 ? -1.094 -8.914 -17.25 1 97.81 88 ARG A N 1
ATOM 681 C CA . ARG A 1 88 ? -2.43 -8.961 -16.656 1 97.81 88 ARG A CA 1
ATOM 682 C C . ARG A 1 88 ? -2.959 -7.555 -16.391 1 97.81 88 ARG A C 1
ATOM 684 O O . ARG A 1 88 ? -4.156 -7.301 -16.531 1 97.81 88 ARG A O 1
ATOM 691 N N . MET A 1 89 ? -2.002 -6.695 -16.031 1 96.75 89 MET A N 1
ATOM 692 C CA . MET A 1 89 ? -2.404 -5.301 -15.852 1 96.75 89 MET A CA 1
ATOM 693 C C . MET A 1 89 ? -2.863 -4.691 -17.172 1 96.75 89 MET A C 1
ATOM 695 O O . MET A 1 89 ? -3.854 -3.959 -17.203 1 96.75 89 MET A O 1
ATOM 699 N N . ALA A 1 90 ? -2.143 -4.98 -18.172 1 95.12 90 ALA A N 1
ATOM 700 C CA . ALA A 1 90 ? -2.518 -4.496 -19.5 1 95.12 90 ALA A CA 1
ATOM 701 C C . ALA A 1 90 ? -3.881 -5.043 -19.922 1 95.12 90 ALA A C 1
ATOM 703 O O . ALA A 1 90 ? -4.707 -4.309 -20.469 1 95.12 90 ALA A O 1
ATOM 704 N N . TYR A 1 91 ? -4.082 -6.25 -19.672 1 96.5 91 TYR A N 1
ATOM 705 C CA . TYR A 1 91 ? -5.363 -6.867 -20 1 96.5 91 TYR A CA 1
ATOM 706 C C . TYR A 1 91 ? -6.5 -6.199 -19.234 1 96.5 91 TYR A C 1
ATOM 708 O O . TYR A 1 91 ? -7.562 -5.934 -19.797 1 96.5 91 TYR A O 1
ATOM 716 N N . ALA A 1 92 ? -6.27 -5.961 -17.969 1 95.75 92 ALA A N 1
ATOM 717 C CA . ALA A 1 92 ? -7.27 -5.266 -17.172 1 95.75 92 ALA A CA 1
ATOM 718 C C . ALA A 1 92 ? -7.629 -3.916 -17.781 1 95.75 92 ALA A C 1
ATOM 720 O O . ALA A 1 92 ? -8.805 -3.559 -17.875 1 95.75 92 ALA A O 1
ATOM 721 N N . GLY A 1 93 ? -6.645 -3.25 -18.234 1 93.31 93 GLY A N 1
ATOM 722 C CA . GLY A 1 93 ? -6.871 -1.948 -18.844 1 93.31 93 GLY A CA 1
ATOM 723 C C . GLY A 1 93 ? -7.68 -2.018 -20.125 1 93.31 93 GLY A C 1
ATOM 724 O O . GLY A 1 93 ? -8.586 -1.203 -20.328 1 93.31 93 GLY A O 1
ATOM 725 N N . ARG A 1 94 ? -7.449 -2.996 -20.875 1 92.25 94 ARG A N 1
ATOM 726 C CA . ARG A 1 94 ? -8.086 -3.098 -22.188 1 92.25 94 ARG A CA 1
ATOM 727 C C . ARG A 1 94 ? -9.492 -3.676 -22.062 1 92.25 94 ARG A C 1
ATOM 729 O O . ARG A 1 94 ? -10.406 -3.256 -22.781 1 92.25 94 ARG A O 1
ATOM 736 N N . SER A 1 95 ? -9.742 -4.559 -21.125 1 93.69 95 SER A N 1
ATOM 737 C CA . SER A 1 95 ? -11.008 -5.285 -21.016 1 93.69 95 SER A CA 1
ATOM 738 C C . SER A 1 95 ? -11.961 -4.605 -20.047 1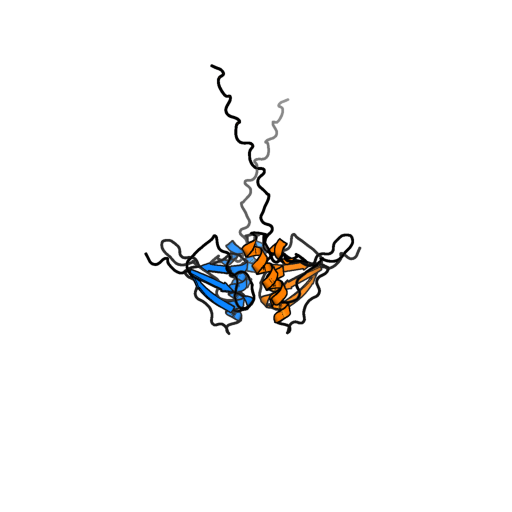 93.69 95 SER A C 1
ATOM 740 O O . SER A 1 95 ? -13.156 -4.895 -20.031 1 93.69 95 SER A O 1
ATOM 742 N N . GLY A 1 96 ? -11.375 -3.848 -19.141 1 93.19 96 GLY A N 1
ATOM 743 C CA . GLY A 1 96 ? -12.195 -3.271 -18.094 1 93.19 96 GLY A CA 1
ATOM 744 C C . GLY A 1 96 ? -12.406 -4.211 -16.922 1 93.19 96 GLY A C 1
ATOM 745 O O . GLY A 1 96 ? -13.109 -3.867 -15.961 1 93.19 96 GLY A O 1
ATOM 746 N N . GLU A 1 97 ? -11.797 -5.387 -17.047 1 95.38 97 GLU A N 1
ATOM 747 C CA . GLU A 1 97 ? -11.867 -6.324 -15.938 1 95.38 97 GLU A CA 1
ATOM 748 C C . GLU A 1 97 ? -11.164 -5.766 -14.703 1 95.38 97 GLU A C 1
ATOM 750 O O . GLU A 1 97 ? -10.086 -5.172 -14.805 1 95.38 97 GLU A O 1
ATOM 755 N N . PRO A 1 98 ? -11.812 -5.906 -13.508 1 96.25 98 PRO A N 1
ATOM 756 C CA . PRO A 1 98 ? -11.117 -5.457 -12.297 1 96.25 98 PRO A CA 1
ATOM 757 C C . PRO A 1 98 ? -9.719 -6.055 -12.164 1 96.25 98 PRO A C 1
ATOM 759 O O . PRO A 1 98 ? -9.523 -7.238 -12.445 1 96.25 98 PRO A O 1
ATOM 762 N N . ILE A 1 99 ? -8.797 -5.281 -11.672 1 96.88 99 ILE A N 1
ATOM 763 C CA . ILE A 1 99 ? -7.379 -5.633 -11.586 1 96.88 99 ILE A CA 1
ATOM 764 C C . ILE A 1 99 ? -7.219 -6.93 -10.797 1 96.88 99 ILE A C 1
ATOM 766 O O . ILE A 1 99 ? -6.492 -7.836 -11.219 1 96.88 99 ILE A O 1
ATOM 770 N N . ALA A 1 100 ? -7.875 -7.023 -9.688 1 97.81 100 ALA A N 1
ATOM 771 C CA . ALA A 1 100 ? -7.738 -8.195 -8.828 1 97.81 100 ALA A CA 1
ATOM 772 C C . ALA A 1 100 ? -8.086 -9.477 -9.586 1 97.81 100 ALA A C 1
ATOM 774 O O . ALA A 1 100 ? -7.422 -10.5 -9.422 1 97.81 100 ALA A O 1
ATOM 775 N N . ARG A 1 101 ? -9.109 -9.406 -10.406 1 97.75 101 ARG A N 1
ATOM 776 C CA . ARG A 1 101 ? -9.539 -10.57 -11.18 1 97.75 101 ARG A CA 1
ATOM 777 C C . ARG A 1 101 ? -8.578 -10.844 -12.336 1 97.75 101 ARG A C 1
ATOM 779 O O . ARG A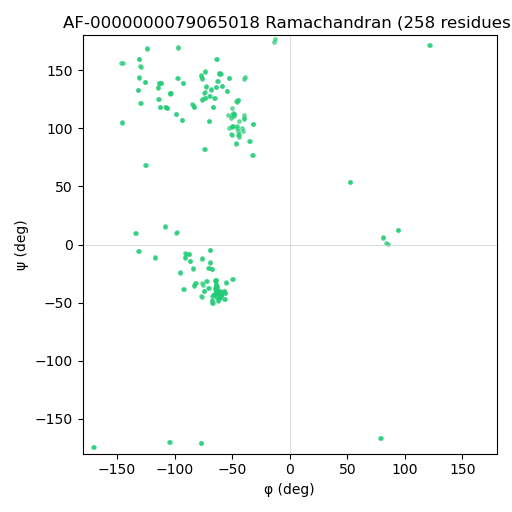 1 101 ? -8.227 -11.992 -12.602 1 97.75 101 ARG A O 1
ATOM 786 N N . ALA A 1 102 ? -8.148 -9.781 -12.945 1 97.75 102 ALA A N 1
ATOM 787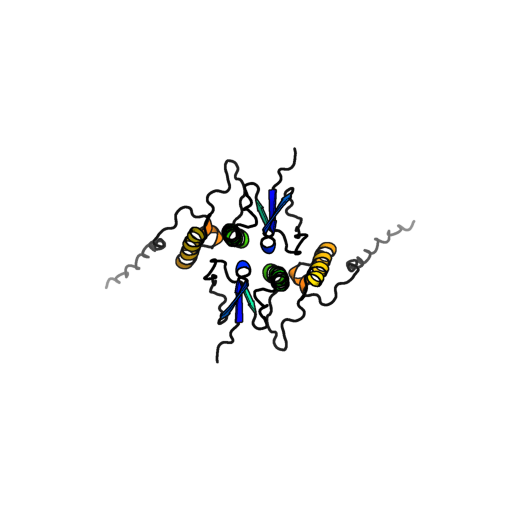 C CA . ALA A 1 102 ? -7.223 -9.922 -14.07 1 97.75 102 ALA A CA 1
ATOM 788 C C . ALA A 1 102 ? -5.906 -10.547 -13.617 1 97.75 102 ALA A C 1
ATOM 790 O O . ALA A 1 102 ? -5.344 -11.391 -14.32 1 97.75 102 ALA A O 1
ATOM 791 N N . LEU A 1 103 ? -5.477 -10.211 -12.445 1 98.12 103 LEU A N 1
ATOM 792 C CA . LEU A 1 103 ? -4.172 -10.633 -11.953 1 98.12 103 LEU A CA 1
ATOM 793 C C . LEU A 1 103 ? -4.133 -12.141 -11.727 1 98.12 103 LEU A C 1
ATOM 795 O O . LEU A 1 103 ? -3.062 -12.75 -11.75 1 98.12 103 LEU A O 1
ATOM 799 N N . VAL A 1 104 ? -5.289 -12.75 -11.57 1 98 104 VAL A N 1
ATOM 800 C CA . VAL A 1 104 ? -5.258 -14.172 -11.234 1 98 104 VAL A CA 1
ATOM 801 C C . VAL A 1 104 ? -5.711 -15 -12.43 1 98 104 VAL A C 1
ATOM 803 O O . VAL A 1 104 ? -5.988 -16.188 -12.297 1 98 104 VAL A O 1
ATOM 806 N N . ARG A 1 105 ? -5.723 -14.383 -13.508 1 96.81 105 ARG A N 1
ATOM 807 C CA . ARG A 1 105 ? -6.012 -15.133 -14.727 1 96.81 105 ARG A CA 1
ATOM 808 C C . ARG A 1 105 ? -4.805 -15.953 -15.172 1 96.81 105 ARG A C 1
ATOM 810 O O . ARG A 1 105 ? -3.715 -15.414 -15.359 1 96.81 105 ARG A O 1
ATOM 817 N N . TYR A 1 106 ? -5.082 -17.156 -15.297 1 95.69 106 TYR A N 1
ATOM 818 C CA . TYR A 1 106 ? -4 -18.016 -15.75 1 95.69 106 TYR A CA 1
ATOM 819 C C . TYR A 1 106 ? -3.598 -17.703 -17.188 1 95.69 106 TYR A C 1
ATOM 821 O O . TYR A 1 106 ? -2.416 -17.5 -17.469 1 95.69 106 TYR A O 1
ATOM 829 N N . ASP A 1 107 ? -4.684 -17.609 -18 1 94.06 107 ASP A N 1
ATOM 830 C CA . ASP A 1 107 ? -4.453 -17.266 -19.391 1 94.06 107 ASP A CA 1
ATOM 831 C C . ASP A 1 107 ? -5.066 -15.906 -19.719 1 94.06 107 ASP A C 1
ATOM 833 O O . ASP A 1 107 ? -6.246 -15.664 -19.453 1 94.06 107 ASP A O 1
ATOM 837 N N . VAL A 1 108 ? -4.215 -15.031 -20.25 1 93.94 108 VAL A N 1
ATOM 838 C CA . VAL A 1 108 ? -4.676 -13.711 -20.656 1 93.94 108 VAL A CA 1
ATOM 839 C C . VAL A 1 108 ? -4.926 -13.688 -22.156 1 93.94 108 VAL A C 1
ATOM 841 O O . VAL A 1 108 ? -3.986 -13.805 -22.953 1 93.94 108 VAL A O 1
ATOM 844 N N . PRO A 1 109 ? -6.23 -13.547 -22.516 1 89.81 109 PRO A N 1
ATOM 845 C CA . PRO A 1 109 ? -6.508 -13.492 -23.953 1 89.81 109 PRO A CA 1
ATOM 846 C C . PRO A 1 109 ? -5.781 -12.352 -24.656 1 89.81 109 PRO A C 1
ATOM 848 O O . PRO A 1 109 ? -5.598 -11.281 -24.062 1 89.81 109 PRO A O 1
ATOM 851 N N . LEU A 1 110 ? -5.219 -12.656 -25.812 1 82.12 110 LEU A N 1
ATOM 852 C CA . LEU A 1 110 ? -4.559 -11.617 -26.594 1 82.12 110 LEU A CA 1
ATOM 853 C C . LEU A 1 110 ? -5.559 -10.562 -27.062 1 82.12 110 LEU A C 1
ATOM 855 O O . LEU A 1 110 ? -5.219 -9.383 -27.172 1 82.12 110 LEU A O 1
ATOM 859 N N . THR A 1 111 ? -6.773 -11.055 -27.344 1 77.62 111 THR A N 1
ATOM 860 C CA . THR A 1 111 ? -7.828 -10.141 -27.766 1 77.62 111 THR A CA 1
ATOM 861 C C . THR A 1 111 ? -8.945 -10.094 -26.719 1 77.62 111 THR A C 1
ATOM 863 O O . THR A 1 111 ? -9.172 -11.078 -26.016 1 77.62 111 THR A O 1
ATOM 866 N N . VAL A 1 112 ? -9.406 -8.891 -26.406 1 69.19 112 VAL A N 1
ATOM 867 C CA . VAL A 1 112 ? -10.555 -8.781 -25.5 1 69.19 112 VAL A CA 1
ATOM 868 C C . VAL A 1 112 ? -11.797 -9.359 -26.172 1 69.19 112 VAL A C 1
ATOM 870 O O . VAL A 1 112 ? -12.078 -9.055 -27.344 1 69.19 112 VAL A O 1
ATOM 873 N N . PRO A 1 113 ? -12.336 -10.422 -25.531 1 58.53 113 PRO A N 1
ATOM 874 C CA . PRO A 1 113 ? -13.547 -10.93 -26.188 1 58.53 113 PRO A CA 1
ATOM 875 C C . PRO A 1 113 ? -14.516 -9.82 -26.578 1 58.53 113 PRO A C 1
ATOM 877 O O . PRO A 1 113 ? -14.695 -8.859 -25.828 1 58.53 113 PRO A O 1
ATOM 880 N N . SER A 1 114 ? -14.5 -9.523 -27.766 1 55.19 114 SER A N 1
ATOM 881 C CA . SER A 1 114 ? -15.578 -8.641 -28.203 1 55.19 114 SER A CA 1
ATOM 882 C C . SER A 1 114 ? -16.875 -8.945 -27.453 1 55.19 114 SER A C 1
ATOM 884 O O . SER A 1 114 ? -17.234 -10.109 -27.266 1 55.19 114 SER A O 1
ATOM 886 N N . GLY A 1 115 ? -17.078 -8.305 -26.312 1 47.72 115 GLY A N 1
ATOM 887 C CA . GLY A 1 115 ? -18.344 -8.523 -25.641 1 47.72 115 GLY A CA 1
ATOM 888 C C . GLY A 1 115 ? -19.375 -9.203 -26.531 1 47.72 115 GLY A C 1
ATOM 889 O O . GLY A 1 115 ? -19.219 -9.266 -27.75 1 47.72 115 GLY A O 1
ATOM 890 N N . VAL A 1 116 ? -20.641 -9.594 -25.922 1 46.94 116 VAL A N 1
ATOM 891 C CA . VAL A 1 116 ? -21.875 -10.234 -26.359 1 46.94 116 VAL A CA 1
ATOM 892 C C . VAL A 1 116 ? -22.375 -9.57 -27.641 1 46.94 116 VAL A C 1
ATOM 894 O O . VAL A 1 116 ? -22.297 -8.352 -27.781 1 46.94 116 VAL A O 1
ATOM 897 N N . GLY A 1 117 ? -22.312 -10.391 -28.781 1 43.59 117 GLY A N 1
ATOM 898 C CA . GLY A 1 117 ? -23.219 -10.133 -29.891 1 43.59 117 GLY A CA 1
ATOM 899 C C . GLY A 1 117 ? -24.562 -9.602 -29.469 1 43.59 117 GLY A C 1
ATOM 900 O O . GLY A 1 117 ? -25.281 -10.25 -28.703 1 43.59 117 GLY A O 1
ATOM 901 N N . GLY A 1 118 ? -24.656 -8.32 -29.125 1 45.19 118 GLY A N 1
ATOM 902 C CA . GLY A 1 118 ? -26.016 -7.805 -29.016 1 45.19 118 GLY A CA 1
ATOM 903 C C . GLY A 1 118 ? -26.984 -8.469 -29.969 1 45.19 118 GLY A C 1
ATOM 904 O O . GLY A 1 118 ? -26.688 -8.586 -31.172 1 45.19 118 GLY A O 1
ATOM 905 N N . THR A 1 119 ? -27.828 -9.383 -29.438 1 50.09 119 THR A N 1
ATOM 906 C CA . THR A 1 119 ? -28.953 -9.844 -30.234 1 50.09 119 THR A CA 1
ATOM 907 C C . THR A 1 119 ? -29.562 -8.688 -31.016 1 50.09 119 THR A C 1
ATOM 909 O O . THR A 1 119 ? -29.906 -7.656 -30.438 1 50.09 119 THR A O 1
ATOM 912 N N . PRO A 1 120 ? -29.422 -8.688 -32.344 1 52.22 120 PRO A N 1
ATOM 913 C CA . PRO A 1 120 ? -30.109 -7.613 -33.062 1 52.22 120 PRO A CA 1
ATOM 914 C C . PRO A 1 120 ? -31.578 -7.48 -32.656 1 52.22 120 PRO A C 1
ATOM 916 O O . PRO A 1 120 ? -32.281 -8.484 -32.5 1 52.22 120 PRO A O 1
ATOM 919 N N . VAL A 1 121 ? -32 -6.43 -31.984 1 50.44 121 VAL A N 1
ATOM 920 C CA . VAL A 1 121 ? -33.438 -6.176 -31.75 1 50.44 121 VAL A CA 1
ATOM 921 C C . VAL A 1 121 ? -34.188 -6.281 -33.062 1 50.44 121 VAL A C 1
ATOM 923 O O . VAL A 1 121 ? -33.75 -5.758 -34.094 1 50.44 121 VAL A O 1
ATOM 926 N N . PRO A 1 122 ? -35.125 -7.254 -33.156 1 49 122 PRO A N 1
ATOM 927 C CA . PRO A 1 122 ? -35.906 -7.332 -34.406 1 49 122 PRO A CA 1
ATOM 928 C C . PRO A 1 122 ? -36.562 -6.008 -34.75 1 49 122 PRO A C 1
ATOM 930 O O . PRO A 1 122 ? -37.031 -5.289 -33.875 1 49 122 PRO A O 1
ATOM 933 N N . GLY A 1 123 ? -36.125 -5.324 -35.812 1 39.19 123 GLY A N 1
ATOM 934 C CA . GLY A 1 123 ? -36.781 -4.145 -36.344 1 39.19 123 GLY A CA 1
ATOM 935 C C . GLY A 1 123 ? -38.281 -4.309 -36.469 1 39.19 123 GLY A C 1
ATOM 936 O O . GLY A 1 123 ? -38.781 -5.398 -36.781 1 39.19 123 GLY A O 1
ATOM 937 N N . ARG A 1 124 ? -39.125 -3.408 -35.812 1 40.12 124 ARG A N 1
ATOM 938 C CA . ARG A 1 124 ? -40.562 -3.363 -35.906 1 40.12 124 ARG A CA 1
ATOM 939 C C . ARG A 1 124 ? -41 -3.393 -37.375 1 40.12 124 ARG A C 1
ATOM 941 O O . ARG A 1 124 ? -40.625 -2.535 -38.156 1 40.12 124 ARG A O 1
ATOM 948 N N . ALA A 1 125 ? -41.469 -4.574 -37.906 1 45.28 125 ALA A N 1
ATOM 949 C CA . ALA A 1 125 ? -42.125 -4.707 -39.188 1 45.28 125 ALA A CA 1
ATOM 950 C C . ALA A 1 125 ? -43.25 -3.707 -39.344 1 45.28 125 ALA A C 1
ATOM 952 O O . ALA A 1 125 ? -44.062 -3.541 -38.438 1 45.28 125 ALA A O 1
ATOM 953 N N . GLY A 1 126 ? -43.094 -2.582 -40.094 1 38.31 126 GLY A N 1
ATOM 954 C CA . GLY A 1 126 ? -44.094 -1.6 -40.5 1 38.31 126 GLY A CA 1
ATOM 955 C C . GLY A 1 126 ? -45.406 -2.223 -40.906 1 38.31 126 GLY A C 1
ATOM 956 O O . GLY A 1 126 ? -45.438 -3.109 -41.781 1 38.31 126 GLY A O 1
ATOM 957 N N . GLN A 1 127 ? -46.438 -2.301 -40.031 1 40.47 127 GLN A N 1
ATOM 958 C CA . GLN A 1 127 ? -47.812 -2.607 -40.375 1 40.47 127 GLN A CA 1
ATOM 959 C C . GLN A 1 127 ? -48.281 -1.794 -41.594 1 40.47 127 GLN A C 1
ATOM 961 O O . GLN A 1 127 ? -48.281 -0.562 -41.562 1 40.47 127 GLN A O 1
ATOM 966 N N . GLY A 1 128 ? -48.031 -2.297 -42.781 1 35.94 128 GLY A N 1
ATOM 967 C CA . GLY A 1 128 ? -48.625 -1.754 -44 1 35.94 128 GLY A CA 1
ATOM 968 C C . GLY A 1 128 ? -50.125 -1.575 -43.906 1 35.94 128 GLY A C 1
ATOM 969 O O . GLY A 1 128 ? -50.844 -2.525 -43.625 1 35.94 128 GLY A O 1
ATOM 970 N N . LEU A 1 129 ? -50.625 -0.367 -43.531 1 44.5 129 LEU A N 1
ATOM 971 C CA . LEU A 1 129 ? -52.031 0.063 -43.656 1 44.5 129 LEU A CA 1
ATOM 972 C C . LEU A 1 129 ? -52.594 -0.313 -45 1 44.5 129 LEU A C 1
ATOM 974 O O . LEU A 1 129 ? -51.969 -0.081 -46.031 1 44.5 129 LEU A O 1
ATOM 978 N N . SER A 1 130 ? -53.312 -1.478 -45.156 1 45.59 130 SER A N 1
ATOM 979 C CA . SER A 1 130 ? -54.156 -1.726 -46.281 1 45.59 130 SER A CA 1
ATOM 980 C C . SER A 1 130 ? -54.938 -0.468 -46.688 1 45.59 130 SER A C 1
ATOM 982 O O . SER A 1 130 ? -55.344 0.314 -45.812 1 45.59 130 SER A O 1
ATOM 984 N N . PRO A 1 131 ? -55.156 -0.201 -48.125 1 41.53 131 PRO A N 1
ATOM 985 C CA . PRO A 1 131 ? -56.031 0.919 -48.5 1 41.53 131 PRO A CA 1
ATOM 986 C C . PRO A 1 131 ? -57.438 0.782 -47.938 1 41.53 131 PRO A C 1
ATOM 988 O O . PRO A 1 131 ? -57.875 -0.33 -47.625 1 41.53 131 PRO A O 1
ATOM 991 N N . MET B 1 1 ? -7.504 27.234 -19.203 1 40.28 1 MET B N 1
ATOM 992 C CA . MET B 1 1 ? -7.051 27.141 -17.812 1 40.28 1 MET B CA 1
ATOM 993 C C . MET B 1 1 ? -6.18 25.906 -17.594 1 40.28 1 MET B C 1
ATOM 995 O O . MET B 1 1 ? -6.539 24.812 -18.016 1 40.28 1 MET B O 1
ATOM 999 N N . ALA B 1 2 ? -4.855 26.094 -17.516 1 51 2 ALA B N 1
ATOM 1000 C CA . ALA B 1 2 ? -3.889 25 -17.375 1 51 2 ALA B CA 1
ATOM 1001 C C . ALA B 1 2 ? -4.348 24 -16.328 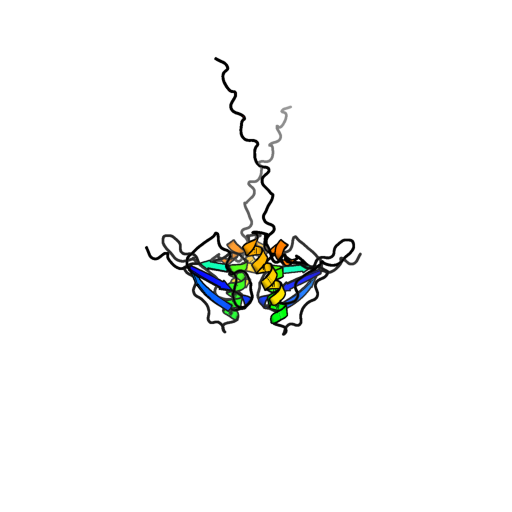1 51 2 ALA B C 1
ATOM 1003 O O . ALA B 1 2 ? -4.719 24.375 -15.211 1 51 2 ALA B O 1
ATOM 1004 N N . HIS B 1 3 ? -4.988 23 -16.672 1 60.69 3 HIS B N 1
ATOM 1005 C CA . HIS B 1 3 ? -5.484 22.047 -15.688 1 60.69 3 HIS B CA 1
ATOM 1006 C C . HIS B 1 3 ? -4.422 21.734 -14.641 1 60.69 3 HIS B C 1
ATOM 1008 O O . HIS B 1 3 ? -3.271 21.453 -14.984 1 60.69 3 HIS B O 1
ATOM 1014 N N . ALA B 1 4 ? -4.59 22.266 -13.43 1 79.94 4 ALA B N 1
ATOM 1015 C CA . ALA B 1 4 ? -3.668 22.109 -12.312 1 79.94 4 ALA B CA 1
ATOM 1016 C C . ALA B 1 4 ? -3.217 20.656 -12.164 1 79.94 4 ALA B C 1
ATOM 1018 O O . ALA B 1 4 ? -4 19.734 -12.375 1 79.94 4 ALA B O 1
ATOM 1019 N N . LYS B 1 5 ? -1.939 20.531 -12.195 1 90.88 5 LYS B N 1
ATOM 1020 C CA . LYS B 1 5 ? -1.344 19.203 -12.07 1 90.88 5 LYS B CA 1
ATOM 1021 C C . LYS B 1 5 ? -1.354 18.734 -10.617 1 90.88 5 LYS B C 1
ATOM 1023 O O . LYS B 1 5 ? -1.462 19.547 -9.695 1 90.88 5 LYS B O 1
ATOM 1028 N N . THR B 1 6 ? -1.525 17.5 -10.469 1 95.06 6 THR B N 1
ATOM 1029 C CA . THR B 1 6 ? -1.474 16.844 -9.164 1 95.06 6 THR B CA 1
ATOM 1030 C C . THR B 1 6 ? -0.447 15.719 -9.172 1 95.06 6 THR B C 1
ATOM 1032 O O . THR B 1 6 ? 0.134 15.406 -10.211 1 95.06 6 THR B O 1
ATOM 1035 N N . SER B 1 7 ? -0.156 15.219 -7.984 1 97.44 7 SER B N 1
ATOM 1036 C CA . SER B 1 7 ? 0.931 14.258 -7.848 1 97.44 7 SER B CA 1
ATOM 1037 C C . SER B 1 7 ? 0.395 12.836 -7.684 1 97.44 7 SER B C 1
ATOM 1039 O O . SER B 1 7 ? -0.499 12.594 -6.871 1 97.44 7 SER B O 1
ATOM 1041 N N . TYR B 1 8 ? 0.927 11.906 -8.484 1 98.06 8 TYR B N 1
ATOM 1042 C CA . TYR B 1 8 ? 0.739 10.461 -8.344 1 98.06 8 TYR B CA 1
ATOM 1043 C C . TYR B 1 8 ? 2.037 9.781 -7.934 1 98.06 8 TYR B C 1
ATOM 1045 O O . TYR B 1 8 ? 3.109 10.117 -8.445 1 98.06 8 TYR B O 1
ATOM 1053 N N . VAL B 1 9 ? 1.848 8.828 -7.027 1 98.44 9 VAL B N 1
ATOM 1054 C CA . VAL B 1 9 ? 3.037 8.305 -6.367 1 98.44 9 VAL B CA 1
ATOM 1055 C C . VAL B 1 9 ? 3.08 6.785 -6.512 1 98.44 9 VAL B C 1
ATOM 1057 O O . VAL B 1 9 ? 2.049 6.117 -6.414 1 98.44 9 VAL B O 1
ATOM 1060 N N . CYS B 1 10 ? 4.242 6.305 -6.75 1 98.06 10 CYS B N 1
ATOM 1061 C CA . CYS B 1 10 ? 4.543 4.887 -6.598 1 98.06 10 CYS B CA 1
ATOM 1062 C C . CYS B 1 10 ? 5.391 4.637 -5.359 1 98.06 10 CYS B C 1
ATOM 1064 O O . CYS B 1 10 ? 6.562 5.023 -5.312 1 98.06 10 CYS B O 1
ATOM 1066 N N . LEU B 1 11 ? 4.867 3.908 -4.465 1 97.31 11 LEU B N 1
ATOM 1067 C CA . LEU B 1 11 ? 5.543 3.74 -3.182 1 97.31 11 LEU B CA 1
ATOM 1068 C C . LEU B 1 11 ? 6.711 2.766 -3.307 1 97.31 11 LEU B C 1
ATOM 1070 O O . LEU B 1 11 ? 7.824 3.068 -2.879 1 97.31 11 LEU B O 1
ATOM 1074 N N . PRO B 1 12 ? 6.57 1.658 -3.961 1 95.31 12 PRO B N 1
ATOM 1075 C CA . PRO B 1 12 ? 7.703 0.734 -4.055 1 95.31 12 PRO B CA 1
ATOM 1076 C C . PRO B 1 12 ? 8.875 1.314 -4.844 1 95.31 12 PRO B C 1
ATOM 1078 O O . PRO B 1 12 ? 10.031 0.993 -4.566 1 95.31 12 PRO B O 1
ATOM 1081 N N . CYS B 1 13 ? 8.562 2.139 -5.801 1 96.19 13 CYS B N 1
ATOM 1082 C CA . CYS B 1 13 ? 9.641 2.715 -6.602 1 96.19 13 CYS B CA 1
ATOM 1083 C C . CYS B 1 13 ? 10.117 4.031 -6 1 96.19 13 CYS B C 1
ATOM 1085 O O . CYS B 1 13 ? 11.109 4.605 -6.465 1 96.19 13 CYS B O 1
ATOM 1087 N N . ARG B 1 14 ? 9.383 4.543 -5.043 1 96.81 14 ARG B N 1
ATOM 1088 C CA . ARG B 1 14 ? 9.648 5.844 -4.441 1 96.81 14 ARG B CA 1
ATOM 1089 C C . ARG B 1 14 ? 9.773 6.926 -5.512 1 96.81 14 ARG B C 1
ATOM 1091 O O . ARG B 1 14 ? 10.758 7.668 -5.535 1 96.81 14 ARG B O 1
ATOM 1098 N N . ALA B 1 15 ? 8.734 6.984 -6.352 1 97.75 15 ALA B N 1
ATOM 1099 C CA . ALA B 1 15 ? 8.672 7.922 -7.469 1 97.75 15 ALA B CA 1
ATOM 1100 C C . ALA B 1 15 ? 7.355 8.695 -7.469 1 97.75 15 ALA B C 1
ATOM 1102 O O . ALA B 1 15 ? 6.355 8.219 -6.93 1 97.75 15 ALA B O 1
ATOM 1103 N N . SER B 1 16 ? 7.438 9.844 -8.023 1 98.31 16 SER B N 1
ATOM 1104 C CA . SER B 1 16 ? 6.266 10.695 -8.172 1 98.31 16 SER B CA 1
ATOM 1105 C C . SER B 1 16 ? 6.137 11.227 -9.594 1 98.31 16 SER B C 1
ATOM 1107 O O . SER B 1 16 ? 7.141 11.516 -10.25 1 98.31 16 SER B O 1
ATOM 1109 N N . TYR B 1 17 ? 4.98 11.336 -10.008 1 97.44 17 TYR B N 1
ATOM 1110 C CA . TYR B 1 17 ? 4.645 11.812 -11.344 1 97.44 17 TYR B CA 1
ATOM 1111 C C . TYR B 1 17 ? 3.592 12.914 -11.289 1 97.44 17 TYR B C 1
ATOM 1113 O O . TYR B 1 17 ? 2.506 12.711 -10.742 1 97.44 17 TYR B O 1
ATOM 1121 N N . LYS B 1 18 ? 3.869 13.992 -11.766 1 96.12 18 LYS B N 1
ATOM 1122 C CA . LYS B 1 18 ? 2.889 15.078 -11.836 1 96.12 18 LYS B CA 1
ATOM 1123 C C . LYS B 1 18 ? 2.016 14.945 -13.078 1 96.12 18 LYS B C 1
ATOM 1125 O O . LYS B 1 18 ? 2.527 14.875 -14.203 1 96.12 18 LYS B O 1
ATOM 1130 N N . GLN B 1 19 ? 0.802 14.844 -12.93 1 94.56 19 GLN B N 1
ATOM 1131 C CA . GLN B 1 19 ? -0.151 14.648 -14.016 1 94.56 19 GLN B CA 1
ATOM 1132 C C . GLN B 1 19 ? -1.476 15.344 -13.719 1 94.56 19 GLN B C 1
ATOM 1134 O O . GLN B 1 19 ? -1.779 15.648 -12.562 1 94.56 19 GLN B O 1
ATOM 1139 N N . PRO B 1 20 ? -2.229 15.656 -14.789 1 93.62 20 PRO B N 1
ATOM 1140 C CA . PRO B 1 20 ? -3.572 16.172 -14.508 1 93.62 20 PRO B CA 1
ATOM 1141 C C . PRO B 1 20 ? -4.441 15.164 -13.758 1 93.62 20 PRO B C 1
ATOM 1143 O O . PRO B 1 20 ? -4.305 13.953 -13.945 1 93.62 20 PRO B O 1
ATOM 1146 N N . TYR B 1 21 ? -5.258 15.781 -12.953 1 92.06 21 TYR B N 1
ATOM 1147 C CA . TYR B 1 21 ? -6.152 14.906 -12.211 1 92.06 21 TYR B CA 1
ATOM 1148 C C . TYR B 1 21 ? -7.188 14.266 -13.133 1 92.06 21 TYR B C 1
ATOM 1150 O O . TYR B 1 21 ? -7.812 14.961 -13.945 1 92.06 21 TYR B O 1
ATOM 1158 N N . ASP B 1 22 ? -7.277 12.992 -13.062 1 89.38 22 ASP B N 1
ATOM 1159 C CA . ASP B 1 22 ? -8.273 12.195 -13.766 1 89.38 22 ASP B CA 1
ATOM 1160 C C . ASP B 1 22 ? -8.695 10.984 -12.938 1 89.38 22 ASP B C 1
ATOM 1162 O O . ASP B 1 22 ? -7.98 9.984 -12.883 1 8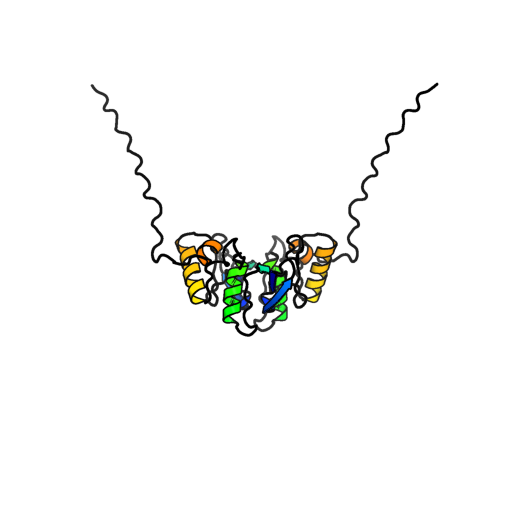9.38 22 ASP B O 1
ATOM 1166 N N . SER B 1 23 ? -9.852 11.047 -12.375 1 85.56 23 SER B N 1
ATOM 1167 C CA . SER B 1 23 ? -10.297 10.008 -11.453 1 85.56 23 SER B CA 1
ATOM 1168 C C . SER B 1 23 ? -10.734 8.75 -12.203 1 85.56 23 SER B C 1
ATOM 1170 O O . SER B 1 23 ? -10.898 7.688 -11.602 1 85.56 23 SER B O 1
ATOM 1172 N N . THR B 1 24 ? -10.891 8.82 -13.484 1 82.5 24 THR B N 1
ATOM 1173 C CA . THR B 1 24 ? -11.398 7.691 -14.266 1 82.5 24 THR B CA 1
ATOM 1174 C C . THR B 1 24 ? -10.25 6.812 -14.75 1 82.5 24 THR B C 1
ATOM 1176 O O . THR B 1 24 ? -10.477 5.699 -15.227 1 82.5 24 THR B O 1
ATOM 1179 N N . ARG B 1 25 ? -9.117 7.34 -14.508 1 84.56 25 ARG B N 1
ATOM 1180 C CA . ARG B 1 25 ? -7.961 6.629 -15.039 1 84.56 25 ARG B CA 1
ATOM 1181 C C . ARG B 1 25 ? -7.102 6.059 -13.922 1 84.56 25 ARG B C 1
ATOM 1183 O O . ARG B 1 25 ? -6.68 6.789 -13.016 1 84.56 25 ARG B O 1
ATOM 1190 N N . GLN B 1 26 ? -7.031 4.809 -13.984 1 90.25 26 GLN B N 1
ATOM 1191 C CA . GLN B 1 26 ? -6.035 4.199 -13.109 1 90.25 26 GLN B CA 1
ATOM 1192 C C . GLN B 1 26 ? -4.652 4.223 -13.75 1 90.25 26 GLN B C 1
ATOM 1194 O O . GLN B 1 26 ? -4.438 3.607 -14.797 1 90.25 26 GLN B O 1
ATOM 1199 N N . ARG B 1 27 ? -3.783 4.879 -13.133 1 93.94 27 ARG B N 1
ATOM 1200 C CA . ARG B 1 27 ? -2.424 4.996 -13.648 1 93.94 27 ARG B CA 1
ATOM 1201 C C . ARG B 1 27 ? -1.522 3.914 -13.062 1 93.94 27 ARG B C 1
ATOM 1203 O O . ARG B 1 27 ? -1.641 3.572 -11.883 1 93.94 27 ARG B O 1
ATOM 1210 N N . ILE B 1 28 ? -0.712 3.4 -13.898 1 95.88 28 ILE B N 1
ATOM 1211 C CA . ILE B 1 28 ? 0.186 2.32 -13.508 1 95.88 28 ILE B CA 1
ATOM 1212 C C . ILE B 1 28 ? 1.633 2.803 -13.57 1 95.88 28 ILE B C 1
ATOM 1214 O O . ILE B 1 28 ? 2.021 3.49 -14.523 1 95.88 28 ILE B O 1
ATOM 1218 N N . CYS B 1 29 ? 2.377 2.424 -12.625 1 97.12 29 CYS B N 1
ATOM 1219 C CA . CYS B 1 29 ? 3.797 2.758 -12.617 1 97.12 29 CYS B CA 1
ATOM 1220 C C . CYS B 1 29 ? 4.52 2.076 -13.773 1 97.12 29 CYS B C 1
ATOM 1222 O O . CYS B 1 29 ? 4.469 0.853 -13.906 1 97.12 29 CYS B O 1
ATOM 1224 N N . PRO B 1 30 ? 5.199 2.828 -14.555 1 94.44 30 PRO B N 1
ATOM 1225 C CA . PRO B 1 30 ? 5.898 2.209 -15.68 1 94.44 30 PRO B CA 1
ATOM 1226 C C . PRO B 1 30 ? 7.066 1.332 -15.242 1 94.44 30 PRO B C 1
ATOM 1228 O O . PRO B 1 30 ? 7.57 0.524 -16.031 1 94.44 30 PRO B O 1
ATOM 1231 N N . ARG B 1 31 ? 7.496 1.456 -14.031 1 93.44 31 ARG B N 1
ATOM 1232 C CA . ARG B 1 31 ? 8.68 0.736 -13.578 1 93.44 31 ARG B CA 1
ATOM 1233 C C . ARG B 1 31 ? 8.305 -0.598 -12.945 1 93.44 31 ARG B C 1
ATOM 1235 O O . ARG B 1 31 ? 8.961 -1.612 -13.172 1 93.44 31 ARG B O 1
ATOM 1242 N N . CYS B 1 32 ? 7.164 -0.559 -12.195 1 95.38 32 CYS B N 1
ATOM 1243 C CA . CYS B 1 32 ? 6.891 -1.777 -11.445 1 95.38 32 CYS B CA 1
ATOM 1244 C C . CYS B 1 32 ? 5.449 -2.232 -11.641 1 95.38 32 CYS B C 1
ATOM 1246 O O . CYS B 1 32 ? 5.02 -3.227 -11.055 1 95.38 32 CYS B O 1
ATOM 1248 N N . ALA B 1 33 ? 4.637 -1.508 -12.297 1 95.38 33 ALA B N 1
ATOM 1249 C CA . ALA B 1 33 ? 3.287 -1.882 -12.703 1 95.38 33 ALA B CA 1
ATOM 1250 C C . ALA B 1 33 ? 2.295 -1.704 -11.562 1 95.38 33 ALA B C 1
ATOM 1252 O O . ALA B 1 33 ? 1.119 -2.053 -11.688 1 95.38 33 ALA B O 1
ATOM 1253 N N . GLU B 1 34 ? 2.709 -1.157 -10.461 1 96.06 34 GLU B N 1
ATOM 1254 C CA . GLU B 1 34 ? 1.794 -0.865 -9.367 1 96.06 34 GLU B CA 1
ATOM 1255 C C . GLU B 1 34 ? 0.888 0.316 -9.703 1 96.06 34 GLU B C 1
ATOM 1257 O O . GLU B 1 34 ? 1.346 1.319 -10.25 1 96.06 34 GLU B O 1
ATOM 1262 N N . PRO B 1 35 ? -0.381 0.122 -9.375 1 95.44 35 PRO B N 1
ATOM 1263 C CA . PRO B 1 35 ? -1.207 1.326 -9.492 1 95.44 35 PRO B CA 1
ATOM 1264 C C . PRO B 1 35 ? -0.645 2.506 -8.703 1 95.44 35 PRO B C 1
ATOM 1266 O O . PRO B 1 35 ? -0.24 2.344 -7.547 1 95.44 35 PRO B O 1
ATOM 1269 N N . LEU B 1 36 ? -0.585 3.615 -9.359 1 97.25 36 LEU B N 1
ATOM 1270 C CA . LEU B 1 36 ? -0.124 4.824 -8.68 1 97.25 36 LEU B CA 1
ATOM 1271 C C . LEU B 1 36 ? -1.187 5.352 -7.723 1 97.25 36 LEU B C 1
ATOM 1273 O O . LEU B 1 36 ? -2.385 5.23 -7.992 1 97.25 36 LEU B O 1
ATOM 1277 N N . ILE B 1 37 ? -0.744 5.969 -6.684 1 97.25 37 ILE B N 1
ATOM 1278 C CA . ILE B 1 37 ? -1.652 6.547 -5.699 1 97.25 37 ILE B CA 1
ATOM 1279 C C . ILE B 1 37 ? -1.706 8.062 -5.875 1 97.25 37 ILE B C 1
ATOM 1281 O O . ILE B 1 37 ? -0.667 8.719 -6.008 1 97.25 37 ILE B O 1
ATOM 1285 N N . HIS B 1 38 ? -2.908 8.562 -5.945 1 97.25 38 HIS B N 1
ATOM 1286 C CA . HIS B 1 38 ? -3.059 10.016 -5.988 1 97.25 38 HIS B CA 1
ATOM 1287 C C . HIS B 1 38 ? -2.705 10.641 -4.645 1 97.25 38 HIS B C 1
ATOM 1289 O O . HIS B 1 38 ? -3.48 10.555 -3.691 1 97.25 38 HIS B O 1
ATOM 1295 N N . ALA B 1 39 ? -1.624 11.258 -4.574 1 97.94 39 ALA B N 1
ATOM 1296 C CA . ALA B 1 39 ? -1.15 11.844 -3.324 1 97.94 39 ALA B CA 1
ATOM 1297 C C . ALA B 1 39 ? -1.783 13.211 -3.082 1 97.94 39 ALA B C 1
ATOM 1299 O O . ALA B 1 39 ? -2.018 13.602 -1.937 1 97.94 39 ALA B O 1
ATOM 1300 N N . GLY B 1 40 ? -1.991 13.961 -4.184 1 96.56 40 GLY B N 1
ATOM 1301 C CA . GLY B 1 40 ? -2.648 15.25 -4.047 1 96.56 40 GLY B CA 1
ATOM 1302 C C . GLY B 1 40 ? -1.806 16.406 -4.551 1 96.56 40 GLY B C 1
ATOM 1303 O O . GLY B 1 40 ? -0.615 16.234 -4.82 1 96.56 40 GLY B O 1
ATOM 1304 N N . SER B 1 41 ? -2.398 17.609 -4.613 1 94.5 41 SER B N 1
ATOM 1305 C CA . SER B 1 41 ? -1.799 18.766 -5.25 1 94.5 41 SER B CA 1
ATOM 1306 C C . SER B 1 41 ? -0.841 19.484 -4.305 1 94.5 41 SER B C 1
ATOM 1308 O O . SER B 1 41 ? -0.01 20.281 -4.742 1 94.5 41 SER B O 1
ATOM 1310 N N . ALA B 1 42 ? -1.025 19.25 -3.07 1 95.25 42 ALA B N 1
ATOM 1311 C CA . ALA B 1 42 ? -0.167 19.906 -2.09 1 95.25 42 ALA B CA 1
ATOM 1312 C C . ALA B 1 42 ? 0.97 18.984 -1.649 1 95.25 42 ALA B C 1
ATOM 1314 O O . ALA B 1 42 ? 1.668 19.281 -0.675 1 95.25 42 ALA B O 1
ATOM 1315 N N . PHE B 1 43 ? 1.113 17.953 -2.307 1 97.06 43 PHE B N 1
ATOM 1316 C CA . PHE B 1 43 ? 2.109 16.953 -1.949 1 97.06 43 PHE B CA 1
ATOM 1317 C C . PHE B 1 43 ? 3.512 17.422 -2.309 1 97.06 43 PHE B C 1
ATOM 1319 O O . PHE B 1 43 ? 3.748 17.891 -3.428 1 97.06 43 PHE B O 1
ATOM 1326 N N . ALA B 1 44 ? 4.336 17.297 -1.369 1 96.62 44 ALA B N 1
ATOM 1327 C CA . ALA B 1 44 ? 5.77 17.5 -1.58 1 96.62 44 ALA B CA 1
ATOM 1328 C C . ALA B 1 44 ? 6.516 16.156 -1.553 1 96.62 44 ALA B C 1
ATOM 1330 O O . ALA B 1 44 ? 6.586 15.508 -0.511 1 96.62 44 ALA B O 1
ATOM 1331 N N . VAL B 1 45 ? 7.137 15.797 -2.613 1 97.75 45 VAL B N 1
ATOM 1332 C CA . VAL B 1 45 ? 7.766 14.492 -2.785 1 97.75 45 VAL B CA 1
ATOM 1333 C C . VAL B 1 45 ? 9.047 14.43 -1.958 1 97.75 45 VAL B C 1
ATOM 1335 O O . VAL B 1 45 ? 9.906 15.305 -2.062 1 97.75 45 VAL B O 1
ATOM 1338 N N . PRO B 1 46 ? 9.148 13.445 -1.148 1 97.94 46 PRO B N 1
ATOM 1339 C CA . PRO B 1 46 ? 10.438 13.227 -0.482 1 97.94 46 PRO B CA 1
ATOM 1340 C C . PRO B 1 46 ? 11.555 12.875 -1.461 1 97.94 46 PRO B C 1
ATOM 1342 O O . PRO B 1 46 ? 11.289 12.375 -2.555 1 97.94 46 PRO B O 1
ATOM 1345 N N . ARG B 1 47 ? 12.781 13.109 -0.949 1 97.62 47 ARG B N 1
ATOM 1346 C CA . ARG B 1 47 ? 13.906 12.578 -1.713 1 97.62 47 ARG B CA 1
ATOM 1347 C C . ARG B 1 47 ? 13.836 11.055 -1.794 1 97.62 47 ARG B C 1
ATOM 1349 O O . ARG B 1 47 ? 13.492 10.391 -0.816 1 97.62 47 ARG B O 1
ATOM 1356 N N . ARG B 1 48 ? 14.164 10.531 -2.91 1 96.62 48 ARG B N 1
ATOM 1357 C CA . ARG B 1 48 ? 14.062 9.102 -3.156 1 96.62 48 ARG B CA 1
ATOM 1358 C C . ARG B 1 48 ? 14.828 8.305 -2.105 1 96.62 48 ARG B C 1
ATOM 1360 O O . ARG B 1 48 ? 14.398 7.227 -1.697 1 96.62 48 ARG B O 1
ATOM 1367 N N . ARG B 1 49 ? 15.961 8.836 -1.58 1 96.12 49 ARG B N 1
ATOM 1368 C CA . ARG B 1 49 ? 16.828 8.086 -0.67 1 96.12 49 ARG B CA 1
ATOM 1369 C C . ARG B 1 49 ? 16.344 8.227 0.772 1 96.12 49 ARG B C 1
ATOM 1371 O O . ARG B 1 49 ? 16.875 7.566 1.671 1 96.12 49 ARG B O 1
ATOM 1378 N N . ASP B 1 50 ? 15.5 9.156 0.952 1 96.62 50 ASP B N 1
ATOM 1379 C CA . ASP B 1 50 ? 14.961 9.336 2.299 1 96.62 50 ASP B CA 1
ATOM 1380 C C . ASP B 1 50 ? 13.961 8.242 2.645 1 96.62 50 ASP B C 1
ATOM 1382 O O . ASP B 1 50 ? 12.75 8.477 2.66 1 96.62 50 ASP B O 1
ATOM 1386 N N . VAL B 1 51 ? 14.398 7.16 3.041 1 93.69 51 VAL B N 1
ATOM 1387 C CA . VAL B 1 51 ? 13.609 5.957 3.271 1 93.69 51 VAL B CA 1
ATOM 1388 C C . VAL B 1 51 ? 12.602 6.203 4.391 1 93.69 51 VAL B C 1
ATOM 1390 O O . VAL B 1 51 ? 11.469 5.734 4.324 1 93.69 51 VAL B O 1
ATOM 1393 N N . ALA B 1 52 ? 13.039 6.945 5.355 1 94.06 52 ALA B N 1
ATOM 1394 C CA . ALA B 1 52 ? 12.148 7.219 6.48 1 94.06 52 ALA B CA 1
ATOM 1395 C C . ALA B 1 52 ? 10.922 8.016 6.035 1 94.06 52 ALA B C 1
ATOM 1397 O O . ALA B 1 52 ? 9.797 7.703 6.43 1 94.06 52 ALA B O 1
ATOM 1398 N N . ALA B 1 53 ? 11.164 8.992 5.246 1 96.88 53 ALA B N 1
ATOM 1399 C CA . ALA B 1 53 ? 10.062 9.812 4.746 1 96.88 53 ALA B CA 1
ATOM 1400 C C . ALA B 1 53 ? 9.125 8.984 3.865 1 96.88 53 ALA B C 1
ATOM 1402 O O . ALA B 1 53 ? 7.906 9.156 3.92 1 96.88 53 ALA B O 1
ATOM 1403 N N . TRP B 1 54 ? 9.68 8.109 3.137 1 96.56 54 TRP B N 1
ATOM 1404 C CA . TRP B 1 54 ? 8.867 7.273 2.266 1 96.56 54 TRP B CA 1
ATOM 1405 C C . TRP B 1 54 ? 8.07 6.254 3.076 1 96.56 54 TRP B C 1
ATOM 1407 O O . TRP B 1 54 ? 6.949 5.898 2.707 1 96.56 54 TRP B O 1
ATOM 1417 N N . ARG B 1 55 ? 8.641 5.852 4.172 1 95.38 55 ARG B N 1
ATOM 1418 C CA . ARG B 1 55 ? 7.887 4.965 5.055 1 95.38 55 ARG B CA 1
ATOM 1419 C C . ARG B 1 55 ? 6.695 5.688 5.672 1 95.38 55 ARG B C 1
ATOM 1421 O O . ARG B 1 55 ? 5.594 5.141 5.727 1 95.38 55 ARG B O 1
ATOM 1428 N N . THR B 1 56 ? 6.953 6.867 6.105 1 97.44 56 THR B N 1
ATOM 1429 C CA . THR B 1 56 ? 5.863 7.676 6.641 1 97.44 56 THR B CA 1
ATOM 1430 C C . THR B 1 56 ? 4.785 7.902 5.586 1 97.44 56 THR B C 1
ATOM 1432 O O . THR B 1 56 ? 3.594 7.742 5.863 1 97.44 56 THR B O 1
ATOM 1435 N N . LEU B 1 57 ? 5.242 8.203 4.438 1 98 57 LEU B N 1
ATOM 1436 C CA . LEU B 1 57 ? 4.328 8.43 3.326 1 98 57 LEU B CA 1
ATOM 1437 C C . LEU B 1 57 ? 3.504 7.184 3.029 1 98 57 LEU B C 1
ATOM 1439 O O . LEU B 1 57 ? 2.303 7.273 2.766 1 98 57 LEU B O 1
ATOM 1443 N N . SER B 1 58 ? 4.168 6.086 3.109 1 97.44 58 SER B N 1
ATOM 1444 C CA . SER B 1 58 ? 3.494 4.816 2.857 1 97.44 58 SER B CA 1
ATOM 1445 C C . SER B 1 58 ? 2.336 4.602 3.828 1 97.44 58 SER B C 1
ATOM 1447 O O . SER B 1 58 ? 1.234 4.234 3.416 1 97.44 58 SER B O 1
ATOM 1449 N N . VAL B 1 59 ? 2.531 4.879 5.055 1 97.88 59 VAL B N 1
ATOM 1450 C CA . VAL B 1 59 ? 1.476 4.715 6.047 1 97.88 59 VAL B CA 1
ATOM 1451 C C . VAL B 1 59 ? 0.324 5.672 5.742 1 97.88 59 VAL B C 1
ATOM 1453 O O . VAL B 1 59 ? -0.843 5.273 5.766 1 97.88 59 VAL B O 1
ATOM 1456 N N . LEU B 1 60 ? 0.661 6.887 5.375 1 98.31 60 LEU B N 1
ATOM 1457 C CA . LEU B 1 60 ? -0.362 7.898 5.133 1 98.31 60 LEU B CA 1
ATOM 1458 C C . LEU B 1 60 ? -1.198 7.543 3.906 1 98.31 60 LEU B C 1
ATOM 1460 O O . LEU B 1 60 ? -2.424 7.449 3.992 1 98.31 60 LEU B O 1
ATOM 1464 N N . LEU B 1 61 ? -0.516 7.238 2.816 1 97.94 61 LEU B N 1
ATOM 1465 C CA . LEU B 1 61 ? -1.236 7.031 1.564 1 97.94 61 LEU B CA 1
ATOM 1466 C C . LEU B 1 61 ? -2.041 5.734 1.608 1 97.94 61 LEU B C 1
ATOM 1468 O O . LEU B 1 61 ? -3.172 5.688 1.118 1 97.94 61 LEU B O 1
ATOM 1472 N N . ASN B 1 62 ? -1.464 4.734 2.242 1 96.5 62 ASN B N 1
ATOM 1473 C CA . ASN B 1 62 ? -2.199 3.479 2.342 1 96.5 62 ASN B CA 1
ATOM 1474 C C . ASN B 1 62 ? -3.389 3.598 3.289 1 96.5 62 ASN B C 1
ATOM 1476 O O . ASN B 1 62 ? -4.336 2.814 3.205 1 96.5 62 ASN B O 1
ATOM 1480 N N . ALA B 1 63 ? -3.328 4.59 4.148 1 96.88 63 ALA B N 1
ATOM 1481 C CA . ALA B 1 63 ? -4.449 4.828 5.055 1 96.88 63 ALA B CA 1
ATOM 1482 C C . ALA B 1 63 ? -5.492 5.738 4.41 1 96.88 63 ALA B C 1
ATOM 1484 O O . ALA B 1 63 ? -6.551 5.988 4.992 1 96.88 63 ALA B O 1
ATOM 1485 N N . GLY B 1 64 ? -5.164 6.285 3.256 1 96.69 64 GLY B N 1
ATOM 1486 C CA . GLY B 1 64 ? -6.078 7.172 2.555 1 96.69 64 GLY B CA 1
ATOM 1487 C C . GLY B 1 64 ? -5.836 8.641 2.861 1 96.69 64 GLY B C 1
ATOM 1488 O O . GLY B 1 64 ? -6.672 9.492 2.547 1 96.69 64 GLY B O 1
ATOM 1489 N N . VAL B 1 65 ? -4.715 8.875 3.484 1 98.06 65 VAL B N 1
ATOM 1490 C CA . VAL B 1 65 ? -4.383 10.25 3.836 1 98.06 65 VAL B CA 1
ATOM 1491 C C . VAL B 1 65 ? -3.521 10.867 2.738 1 98.06 65 VAL B C 1
ATOM 1493 O O . VAL B 1 65 ? -2.355 10.5 2.576 1 98.06 65 VAL B O 1
ATOM 1496 N N . GLY B 1 66 ? -4.133 11.742 2.012 1 97.44 66 GLY B N 1
ATOM 1497 C CA . GLY B 1 66 ? -3.418 12.445 0.955 1 97.44 66 GLY B CA 1
ATOM 1498 C C . GLY B 1 66 ? -3.074 13.875 1.315 1 97.44 66 GLY B C 1
ATOM 1499 O O . GLY B 1 66 ? -3.102 14.25 2.49 1 97.44 66 GLY B O 1
ATOM 1500 N N . PHE B 1 67 ? -2.615 14.617 0.32 1 97.19 67 PHE B N 1
ATOM 1501 C CA . PHE B 1 67 ? -2.166 16 0.457 1 97.19 67 PHE B CA 1
ATOM 1502 C C . PHE B 1 67 ? -2.9 16.906 -0.523 1 97.19 67 PHE B C 1
ATOM 1504 O O . PHE B 1 67 ? -2.301 17.422 -1.47 1 97.19 67 PHE B O 1
ATOM 1511 N N . HIS B 1 68 ? -4.137 17.016 -0.217 1 94 68 HIS B N 1
ATOM 1512 C CA . HIS B 1 68 ? -4.988 17.797 -1.103 1 94 68 HIS B CA 1
ATOM 1513 C C . HIS B 1 68 ? -5.164 19.219 -0.577 1 94 68 HIS B C 1
ATOM 1515 O O . HIS B 1 68 ? -5.277 19.422 0.633 1 94 68 HIS B O 1
ATOM 1521 N N . LYS B 1 69 ? -5.199 20.078 -1.43 1 91.19 69 LYS B N 1
ATOM 1522 C CA . LYS B 1 69 ? -5.43 21.469 -1.044 1 91.19 69 LYS B CA 1
ATOM 1523 C C . LYS B 1 69 ? -6.895 21.719 -0.704 1 91.19 69 LYS B C 1
ATOM 1525 O O . LYS B 1 69 ? -7.781 21.062 -1.256 1 91.19 69 LYS B O 1
ATOM 1530 N N . SER B 1 70 ? -7.133 22.531 0.293 1 86.62 70 SER B N 1
ATOM 1531 C CA . SER B 1 70 ? -8.469 23.047 0.563 1 86.62 70 SER B CA 1
ATOM 1532 C C . SER B 1 70 ? -8.656 24.438 -0.043 1 86.62 70 SER B C 1
ATOM 1534 O O . SER B 1 70 ? -7.711 25.031 -0.563 1 86.62 70 SER B O 1
ATOM 1536 N N . CYS B 1 71 ? -9.906 24.859 -0.038 1 84.12 71 CYS B N 1
ATOM 1537 C CA . CYS B 1 71 ? -10.266 26.141 -0.608 1 84.12 71 CYS B CA 1
ATOM 1538 C C . CYS B 1 71 ? -9.344 27.25 -0.084 1 84.12 71 CYS B C 1
ATOM 1540 O O . CYS B 1 71 ? -9.023 28.188 -0.807 1 84.12 71 CYS B O 1
ATOM 1542 N N . CYS B 1 72 ? -8.883 27.078 1.082 1 82.19 72 CYS B N 1
ATOM 1543 C CA . CYS B 1 72 ? -8.18 28.203 1.683 1 82.19 72 CYS B CA 1
ATOM 1544 C C . CYS B 1 72 ? -6.867 27.75 2.312 1 82.19 72 CYS B C 1
ATOM 1546 O O . CYS B 1 72 ? -6.25 28.516 3.066 1 82.19 72 CYS B O 1
ATOM 1548 N N . GLY B 1 73 ? -6.57 26.484 1.987 1 83.19 73 GLY B N 1
ATOM 1549 C CA . GLY B 1 73 ? -5.324 26.125 2.652 1 83.19 73 GLY B CA 1
ATOM 1550 C C . GLY B 1 73 ? -4.758 24.797 2.199 1 83.19 73 GLY B C 1
ATOM 1551 O O . GLY B 1 73 ? -5.203 24.234 1.192 1 83.19 73 GLY B O 1
ATOM 1552 N N . GLY B 1 74 ? -3.74 24.406 2.846 1 87.75 74 GLY B N 1
ATOM 1553 C CA . GLY B 1 74 ? -3.012 23.188 2.555 1 87.75 74 GLY B CA 1
ATOM 1554 C C . GLY B 1 74 ? -3.717 21.938 3.053 1 87.75 74 GLY B C 1
ATOM 1555 O O . GLY B 1 74 ? -4.91 21.969 3.352 1 87.75 74 GLY B O 1
ATOM 1556 N N . PRO B 1 75 ? -3.039 20.938 2.975 1 90.62 75 PRO B N 1
ATOM 1557 C CA . PRO B 1 75 ? -3.621 19.641 3.328 1 90.62 75 PRO B CA 1
ATOM 1558 C C . PRO B 1 75 ? -3.904 19.5 4.824 1 90.62 75 PRO B C 1
ATOM 1560 O O . PRO B 1 75 ? -4.566 18.562 5.246 1 90.62 75 PRO B O 1
ATOM 1563 N N . GLY B 1 76 ? -3.5 20.531 5.664 1 92.25 76 GLY B N 1
ATOM 1564 C CA . GLY B 1 76 ? -3.564 20.359 7.105 1 92.25 76 GLY B CA 1
ATOM 1565 C C . GLY B 1 76 ? -2.404 19.547 7.66 1 92.25 76 GLY B C 1
ATOM 1566 O O . GLY B 1 76 ? -1.406 19.328 6.969 1 92.25 76 GLY B O 1
ATOM 1567 N N . TYR B 1 77 ? -2.643 19.203 8.828 1 95.69 77 TYR B N 1
ATOM 1568 C CA . TYR B 1 77 ? -1.561 18.5 9.5 1 95.69 77 TYR B CA 1
ATOM 1569 C C . TYR B 1 77 ? -1.346 17.109 8.883 1 95.69 77 TYR B C 1
ATOM 1571 O O . TYR B 1 77 ? -2.309 16.391 8.617 1 95.69 77 TYR B O 1
ATOM 1579 N N . ARG B 1 78 ? -0.175 16.781 8.633 1 97.69 78 ARG B N 1
ATOM 1580 C CA . ARG B 1 78 ? 0.309 15.445 8.32 1 97.69 78 ARG B CA 1
ATOM 1581 C C . ARG B 1 78 ? 1.548 15.102 9.141 1 97.69 78 ARG B C 1
ATOM 1583 O O . ARG B 1 78 ? 2.486 15.898 9.219 1 97.69 78 ARG B O 1
ATOM 1590 N N . PRO B 1 79 ? 1.517 13.922 9.695 1 97.56 79 PRO B N 1
ATOM 1591 C CA . PRO B 1 79 ? 2.75 13.539 10.383 1 97.56 79 PRO B CA 1
ATOM 1592 C C . PRO B 1 79 ? 3.959 13.5 9.453 1 97.56 79 PRO B C 1
ATOM 1594 O O . PRO B 1 79 ? 3.828 13.117 8.281 1 97.56 79 PRO B O 1
ATOM 1597 N N . ARG B 1 80 ? 5.09 13.812 10 1 95.44 80 ARG B N 1
ATOM 1598 C CA . ARG B 1 80 ? 6.293 13.914 9.18 1 95.44 80 ARG B CA 1
ATOM 1599 C C . ARG B 1 80 ? 7.332 12.883 9.602 1 95.44 80 ARG B C 1
ATOM 1601 O O . ARG B 1 80 ? 8.336 12.688 8.914 1 95.44 80 ARG B O 1
ATOM 1608 N N . THR B 1 81 ? 7.078 12.281 10.727 1 96.12 81 THR B N 1
ATOM 1609 C CA . THR B 1 81 ? 8.031 11.305 11.242 1 96.12 81 THR B CA 1
ATOM 1610 C C . THR B 1 81 ? 7.324 10.008 11.633 1 96.12 81 THR B C 1
ATOM 1612 O O . THR B 1 81 ? 6.121 10.016 11.898 1 96.12 81 THR B O 1
ATOM 1615 N N . LEU B 1 82 ? 8.109 9.008 11.688 1 95.06 82 LEU B N 1
ATOM 1616 C CA . LEU B 1 82 ? 7.574 7.719 12.117 1 95.06 82 LEU B CA 1
ATOM 1617 C C . LEU B 1 82 ? 7.09 7.789 13.562 1 95.06 82 LEU B C 1
ATOM 1619 O O . LEU B 1 82 ? 6.113 7.125 13.93 1 95.06 82 LEU B O 1
ATOM 1623 N N . ARG B 1 83 ? 7.723 8.617 14.344 1 96 83 ARG B N 1
ATOM 1624 C CA . ARG B 1 83 ? 7.289 8.789 15.727 1 96 83 ARG B CA 1
ATOM 1625 C C . ARG B 1 83 ? 5.867 9.344 15.789 1 96 83 ARG B C 1
ATOM 1627 O O . ARG B 1 83 ? 5.035 8.836 16.547 1 96 83 ARG B O 1
ATOM 1634 N N . GLU B 1 84 ? 5.668 10.359 15.023 1 97.81 84 GLU B N 1
ATOM 1635 C CA . GLU B 1 84 ? 4.328 10.945 14.961 1 97.81 84 GLU B CA 1
ATOM 1636 C C . GLU B 1 84 ? 3.307 9.922 14.461 1 97.81 84 GLU B C 1
ATOM 1638 O O . GLU B 1 84 ? 2.193 9.852 14.984 1 97.81 84 GLU B O 1
ATOM 1643 N N . VAL B 1 85 ? 3.672 9.172 13.5 1 97.88 85 VAL B N 1
ATOM 1644 C CA . VAL B 1 85 ? 2.803 8.133 12.953 1 97.88 85 VAL B CA 1
ATOM 1645 C C . VAL B 1 85 ? 2.471 7.113 14.047 1 97.88 85 VAL B C 1
ATOM 1647 O O . VAL B 1 85 ? 1.304 6.777 14.25 1 97.88 85 VAL B O 1
ATOM 1650 N N . ARG B 1 86 ? 3.467 6.719 14.734 1 96.75 86 ARG B N 1
ATOM 1651 C CA . ARG B 1 86 ? 3.279 5.699 15.766 1 96.75 86 ARG B CA 1
ATOM 1652 C C . ARG B 1 86 ? 2.361 6.203 16.875 1 96.75 86 ARG B C 1
ATOM 1654 O O . ARG B 1 86 ? 1.521 5.457 17.375 1 96.75 86 ARG B O 1
ATOM 1661 N N . GLU B 1 87 ? 2.529 7.414 17.234 1 97.31 87 GLU B N 1
ATOM 1662 C CA . GLU B 1 87 ? 1.678 8.023 18.266 1 97.31 87 GLU B CA 1
ATOM 1663 C C . GLU B 1 87 ? 0.212 8 17.828 1 97.31 87 GLU B C 1
ATOM 1665 O O . GLU B 1 87 ? -0.662 7.629 18.625 1 97.31 87 GLU B O 1
ATOM 1670 N N . ARG B 1 88 ? -0.002 8.305 16.641 1 97.81 88 ARG B N 1
ATOM 1671 C CA . ARG B 1 88 ? -1.363 8.383 16.125 1 97.81 88 ARG B CA 1
ATOM 1672 C C . ARG B 1 88 ? -1.939 6.992 15.883 1 97.81 88 ARG B C 1
ATOM 1674 O O . ARG B 1 88 ? -3.135 6.766 16.078 1 97.81 88 ARG B O 1
ATOM 1681 N N . MET B 1 89 ? -1.02 6.105 15.492 1 96.75 89 MET B N 1
ATOM 1682 C CA . MET B 1 89 ? -1.466 4.723 15.328 1 96.75 89 MET B CA 1
ATOM 1683 C C . MET B 1 89 ? -1.872 4.125 16.672 1 96.75 89 MET B C 1
ATOM 1685 O O . MET B 1 89 ? -2.877 3.418 16.766 1 96.75 89 MET B O 1
ATOM 1689 N N . ALA B 1 90 ? -1.089 4.41 17.641 1 95.12 90 ALA B N 1
ATOM 1690 C CA . ALA B 1 90 ? -1.409 3.938 18.984 1 95.12 90 ALA B CA 1
ATOM 1691 C C . ALA B 1 90 ? -2.734 4.52 19.469 1 95.12 90 ALA B C 1
ATOM 1693 O O . ALA B 1 90 ? -3.549 3.811 20.062 1 95.12 90 ALA B O 1
ATOM 1694 N N . TYR B 1 91 ? -2.926 5.73 19.234 1 96.56 91 TYR B N 1
ATOM 1695 C CA . TYR B 1 91 ? -4.172 6.383 19.609 1 96.56 91 TYR B CA 1
ATOM 1696 C C . TYR B 1 91 ? -5.363 5.746 18.922 1 96.56 91 TYR B C 1
ATOM 1698 O O . TYR B 1 91 ? -6.402 5.508 19.531 1 96.56 91 TYR B O 1
ATOM 1706 N N . ALA B 1 92 ? -5.203 5.492 17.641 1 95.81 92 ALA B N 1
ATOM 1707 C CA . ALA B 1 92 ? -6.258 4.82 16.875 1 95.81 92 ALA B CA 1
ATOM 1708 C C . ALA B 1 92 ? -6.621 3.48 17.516 1 95.81 92 ALA B C 1
ATOM 1710 O O . ALA B 1 92 ? -7.801 3.154 17.672 1 95.81 92 ALA B O 1
ATOM 1711 N N . GLY B 1 93 ? -5.629 2.799 17.922 1 93.38 93 GLY B N 1
ATOM 1712 C CA . GLY B 1 93 ? -5.855 1.503 18.547 1 93.38 93 GLY B CA 1
ATOM 1713 C C . GLY B 1 93 ? -6.598 1.592 19.859 1 93.38 93 GLY B C 1
ATOM 1714 O O . GLY B 1 93 ? -7.508 0.803 20.125 1 93.38 93 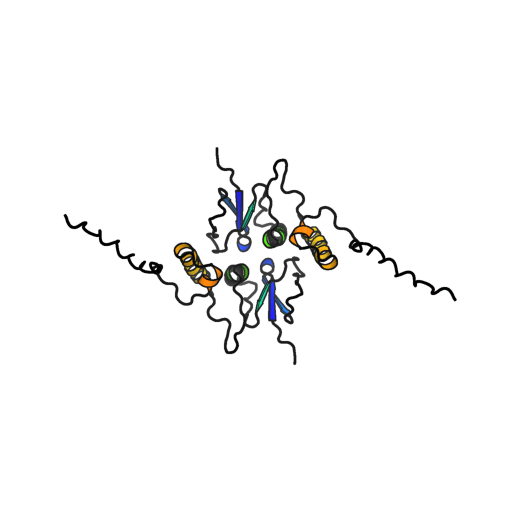GLY B O 1
ATOM 1715 N N . ARG B 1 94 ? -6.297 2.57 20.609 1 92.31 94 ARG B N 1
ATOM 1716 C CA . ARG B 1 94 ? -6.867 2.688 21.953 1 92.31 94 ARG B CA 1
ATOM 1717 C C . ARG B 1 94 ? -8.266 3.297 21.891 1 92.31 94 ARG B C 1
ATOM 1719 O O . ARG B 1 94 ? -9.148 2.902 22.656 1 92.31 94 ARG B O 1
ATOM 1726 N N . SER B 1 95 ? -8.539 4.191 20.969 1 93.69 95 SER B N 1
ATOM 1727 C CA . SER B 1 95 ? -9.781 4.949 20.922 1 93.69 95 SER B CA 1
ATOM 1728 C C . SER B 1 95 ? -10.797 4.285 20 1 93.69 95 SER B C 1
ATOM 1730 O O . SER B 1 95 ? -11.992 4.605 20.047 1 93.69 95 SER B O 1
ATOM 1732 N N . GLY B 1 96 ? -10.281 3.504 19.078 1 93.19 96 GLY B N 1
ATOM 1733 C CA . GLY B 1 96 ? -11.164 2.945 18.062 1 93.19 96 GLY B CA 1
ATOM 1734 C C . GLY B 1 96 ? -11.414 3.885 16.906 1 93.19 96 GLY B C 1
ATOM 1735 O O . GLY B 1 96 ? -12.172 3.559 15.992 1 93.19 96 GLY B O 1
ATOM 1736 N N . GLU B 1 97 ? -10.773 5.043 16.984 1 95.38 97 GLU B N 1
ATOM 1737 C CA . GLU B 1 97 ? -10.875 5.98 15.875 1 95.38 97 GLU B CA 1
ATOM 1738 C C . GLU B 1 97 ? -10.25 5.406 14.609 1 95.38 97 GLU B C 1
ATOM 1740 O O . GLU B 1 97 ? -9.188 4.785 14.664 1 95.38 97 GLU B O 1
ATOM 1745 N N . PRO B 1 98 ? -10.953 5.566 13.461 1 96.25 98 PRO B N 1
ATOM 1746 C CA . PRO B 1 98 ? -10.328 5.102 12.219 1 96.25 98 PRO B CA 1
ATOM 1747 C C . PRO B 1 98 ? -8.93 5.668 12.008 1 96.25 98 PRO B C 1
ATOM 1749 O O . PRO B 1 98 ? -8.68 6.844 12.289 1 96.25 98 PRO B O 1
ATOM 1752 N N . ILE B 1 99 ? -8.047 4.871 11.469 1 96.94 99 ILE B N 1
ATOM 1753 C CA . ILE B 1 99 ? -6.633 5.188 11.305 1 96.94 99 ILE B CA 1
ATOM 1754 C C . ILE B 1 99 ? -6.48 6.48 10.508 1 96.94 99 ILE B C 1
ATOM 1756 O O . ILE B 1 99 ? -5.715 7.367 10.891 1 96.94 99 ILE B O 1
ATOM 1760 N N . ALA B 1 100 ? -7.195 6.582 9.438 1 97.75 100 ALA B N 1
ATOM 1761 C CA . ALA B 1 100 ? -7.078 7.75 8.57 1 97.75 100 ALA B CA 1
ATOM 1762 C C . ALA B 1 100 ? -7.355 9.039 9.336 1 97.75 100 ALA B C 1
ATOM 1764 O O . ALA B 1 100 ? -6.68 10.047 9.141 1 97.75 100 ALA B O 1
ATOM 1765 N N . ARG B 1 101 ? -8.336 9.008 10.219 1 97.75 101 ARG B N 1
ATOM 1766 C CA . ARG B 1 101 ? -8.695 10.18 11.008 1 97.75 101 ARG B CA 1
ATOM 1767 C C . ARG B 1 101 ? -7.668 10.43 12.109 1 97.75 101 ARG B C 1
ATOM 1769 O O . ARG B 1 101 ? -7.281 11.57 12.359 1 97.75 101 ARG B O 1
ATOM 1776 N N . ALA B 1 102 ? -7.227 9.352 12.695 1 97.81 102 ALA B N 1
ATOM 1777 C CA . ALA B 1 102 ? -6.242 9.477 13.766 1 97.81 102 ALA B CA 1
ATOM 1778 C C . ALA B 1 102 ? -4.938 10.07 13.25 1 97.81 102 ALA B C 1
ATOM 1780 O O . ALA B 1 102 ? -4.316 10.898 13.922 1 97.81 102 ALA B O 1
ATOM 1781 N N . LEU B 1 103 ? -4.586 9.719 12.062 1 98.12 103 LEU B N 1
ATOM 1782 C CA . LEU B 1 103 ? -3.295 10.109 11.508 1 98.12 103 LEU B CA 1
ATOM 1783 C C . LEU B 1 103 ? -3.234 11.617 11.273 1 98.12 103 LEU B C 1
ATOM 1785 O O . LEU B 1 103 ? -2.148 12.195 11.234 1 98.12 103 LEU B O 1
ATOM 1789 N N . VAL B 1 104 ? -4.387 12.25 11.18 1 98 104 VAL B N 1
ATOM 1790 C CA . VAL B 1 104 ? -4.332 13.672 10.844 1 98 104 VAL B CA 1
ATOM 1791 C C . VAL B 1 104 ? -4.707 14.508 12.062 1 98 104 VAL B C 1
ATOM 1793 O O . VAL B 1 104 ? -4.969 15.711 11.938 1 98 104 VAL B O 1
ATOM 1796 N N . ARG B 1 105 ? -4.676 13.906 13.141 1 96.81 105 ARG B N 1
ATOM 1797 C CA . ARG B 1 105 ? -4.883 14.664 14.375 1 96.81 105 ARG B CA 1
ATOM 1798 C C . ARG B 1 105 ? -3.631 15.453 14.75 1 96.81 105 ARG B C 1
ATOM 1800 O O . ARG B 1 105 ? -2.549 14.883 14.891 1 96.81 105 ARG B O 1
ATOM 1807 N N . TYR B 1 106 ? -3.883 16.641 14.891 1 95.69 106 TYR B N 1
ATOM 1808 C CA . TYR B 1 106 ? -2.76 17.484 15.281 1 95.69 106 TYR B CA 1
ATOM 1809 C C . TYR B 1 106 ? -2.295 17.156 16.703 1 95.69 106 TYR B C 1
ATOM 1811 O O . TYR B 1 106 ? -1.107 16.906 16.922 1 95.69 106 TYR B O 1
ATOM 1819 N N . ASP B 1 107 ? -3.324 17.109 17.562 1 94.19 107 ASP B N 1
ATOM 1820 C CA . ASP B 1 107 ? -3.035 16.75 18.953 1 94.19 107 ASP B CA 1
ATOM 1821 C C . ASP B 1 107 ? -3.662 15.406 19.312 1 94.19 107 ASP B C 1
ATOM 1823 O O . ASP B 1 107 ? -4.859 15.195 19.094 1 94.19 107 ASP B O 1
ATOM 1827 N N . VAL B 1 108 ? -2.814 14.508 19.797 1 94 108 VAL B N 1
ATOM 1828 C CA . VAL B 1 108 ? -3.283 13.195 20.219 1 94 108 VAL B CA 1
ATOM 1829 C C . VAL B 1 108 ? -3.457 13.172 21.734 1 94 108 VAL B C 1
ATOM 1831 O O . VAL B 1 108 ? -2.477 13.266 22.484 1 94 108 VAL B O 1
ATOM 1834 N N . PRO B 1 109 ? -4.742 13.07 22.172 1 89.88 109 PRO B N 1
ATOM 1835 C CA . PRO B 1 109 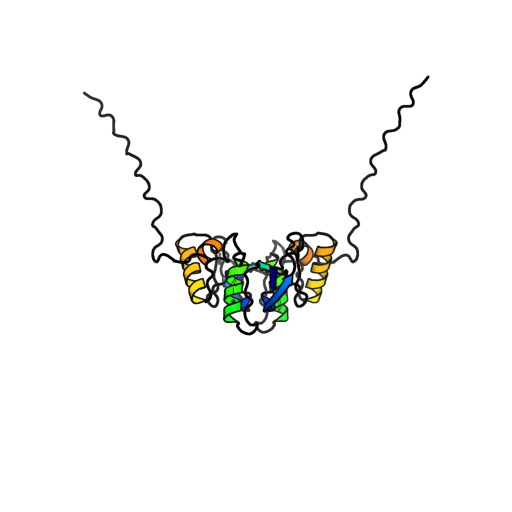? -4.949 13.031 23.625 1 89.88 109 PRO B CA 1
ATOM 1836 C C . PRO B 1 109 ? -4.219 11.867 24.281 1 89.88 109 PRO B C 1
ATOM 1838 O O . PRO B 1 109 ? -4.098 10.789 23.703 1 89.88 109 PRO B O 1
ATOM 1841 N N . LEU B 1 110 ? -3.594 12.156 25.406 1 82.38 110 LEU B N 1
ATOM 1842 C CA . LEU B 1 110 ? -2.924 11.102 26.156 1 82.38 110 LEU B CA 1
ATOM 1843 C C . LEU B 1 110 ? -3.928 10.078 26.672 1 82.38 110 LEU B C 1
ATOM 1845 O O . LEU B 1 110 ? -3.615 8.883 26.766 1 82.38 110 LEU B O 1
ATOM 1849 N N . THR B 1 111 ? -5.117 10.602 27 1 78.56 111 THR B N 1
ATOM 1850 C CA . THR B 1 111 ? -6.18 9.719 27.469 1 78.56 111 THR B CA 1
ATOM 1851 C C . THR B 1 111 ? -7.344 9.703 26.484 1 78.56 111 THR B C 1
ATOM 1853 O O . THR B 1 111 ? -7.574 10.688 25.781 1 78.56 111 THR B O 1
ATOM 1856 N N . VAL B 1 112 ? -7.848 8.492 26.188 1 70 112 VAL B N 1
ATOM 1857 C CA . VAL B 1 112 ? -9.039 8.414 25.344 1 70 112 VAL B CA 1
ATOM 1858 C C . VAL B 1 112 ? -10.234 9.008 26.078 1 70 112 VAL B C 1
ATOM 1860 O O . VAL B 1 112 ? -10.469 8.688 27.25 1 70 112 VAL B O 1
ATOM 1863 N N . PRO B 1 113 ? -10.781 10.086 25.469 1 58.66 113 PRO B N 1
ATOM 1864 C CA . PRO B 1 113 ? -11.945 10.625 26.172 1 58.66 113 PRO B CA 1
ATOM 1865 C C . PRO B 1 113 ? -12.922 9.539 26.609 1 58.66 113 PRO B C 1
ATOM 1867 O O . PRO B 1 113 ? -13.164 8.586 25.859 1 58.66 113 PRO B O 1
ATOM 1870 N N . SER B 1 114 ? -12.852 9.211 27.797 1 55.44 114 SER B N 1
ATOM 1871 C CA . SER B 1 114 ? -13.93 8.359 28.266 1 55.44 114 SER B CA 1
ATOM 1872 C C . SER B 1 114 ? -15.25 8.703 27.594 1 55.44 114 SER B C 1
ATOM 1874 O O . SER B 1 114 ? -15.578 9.883 27.422 1 55.44 114 SER B O 1
ATOM 1876 N N . GLY B 1 115 ? -15.516 8.07 26.453 1 47.78 115 GLY B N 1
ATOM 1877 C CA . GLY B 1 115 ? -16.812 8.328 25.844 1 47.78 115 GLY B CA 1
ATOM 1878 C C . GLY B 1 115 ? -17.781 9.039 26.781 1 47.78 115 GLY B C 1
ATOM 1879 O O . GLY B 1 115 ? -17.547 9.102 28 1 47.78 115 GLY B O 1
ATOM 1880 N N . VAL B 1 116 ? -19.078 9.406 26.25 1 46.81 116 VAL B N 1
ATOM 1881 C CA . VAL B 1 116 ? -20.281 10.078 26.75 1 46.81 116 VAL B CA 1
ATOM 1882 C C . VAL B 1 116 ? -20.672 9.477 28.094 1 46.81 116 VAL B C 1
ATOM 1884 O O . VAL B 1 116 ? -20.609 8.258 28.281 1 46.81 116 VAL B O 1
ATOM 1887 N N . GLY B 1 117 ? -20.484 10.336 29.203 1 43.72 117 GLY B N 1
ATOM 1888 C CA . GLY B 1 117 ? -21.328 10.148 30.375 1 43.72 117 GLY B CA 1
ATOM 1889 C C . GLY B 1 117 ? -22.719 9.648 30.031 1 43.72 117 GLY B C 1
ATOM 1890 O O . GLY B 1 117 ? -23.453 10.297 29.281 1 43.72 117 GLY B O 1
ATOM 1891 N N . GLY B 1 118 ? -22.844 8.359 29.734 1 45.03 118 GLY B N 1
ATOM 1892 C CA . GLY B 1 118 ? -24.219 7.898 29.703 1 45.03 118 GLY B CA 1
ATOM 1893 C C . GLY B 1 118 ? -25.125 8.633 30.688 1 45.03 118 GLY B C 1
ATOM 1894 O O . GLY B 1 118 ? -24.766 8.789 31.859 1 45.03 118 GLY B O 1
ATOM 1895 N N . THR B 1 119 ? -25.938 9.547 30.125 1 50.09 119 THR B N 1
ATOM 1896 C CA . THR B 1 119 ? -27 10.094 30.969 1 50.09 119 THR B CA 1
ATOM 1897 C C . THR B 1 119 ? -27.609 8.992 31.828 1 50.09 119 THR B C 1
ATOM 1899 O O . THR B 1 119 ? -28.031 7.953 31.328 1 50.09 119 THR B O 1
ATOM 1902 N N . PRO B 1 120 ? -27.328 9.039 33.156 1 52.5 120 PRO B N 1
ATOM 1903 C CA . PRO B 1 120 ? -28 8.016 33.938 1 52.5 120 PRO B CA 1
ATOM 1904 C C . PRO B 1 120 ? -29.5 7.91 33.625 1 52.5 120 PRO B C 1
ATOM 1906 O O . PRO B 1 120 ? -30.172 8.93 33.469 1 52.5 120 PRO B O 1
ATOM 1909 N N . VAL B 1 121 ? -29.984 6.859 33.031 1 50.22 121 VAL B N 1
ATOM 1910 C CA . VAL B 1 121 ? -31.406 6.645 32.875 1 50.22 121 VAL B CA 1
ATOM 1911 C C . VAL B 1 121 ? -32.125 6.859 34.219 1 50.22 121 VAL B C 1
ATOM 1913 O O . VAL B 1 121 ? -31.641 6.375 35.25 1 50.22 121 VAL B O 1
ATOM 1916 N N . PRO B 1 122 ? -32.969 7.914 34.312 1 48.47 122 PRO B N 1
ATOM 1917 C CA . PRO B 1 122 ? -33.656 8.086 35.594 1 48.47 122 PRO B CA 1
ATOM 1918 C C . PRO B 1 122 ? -34.344 6.816 36.062 1 48.47 122 PRO B C 1
ATOM 1920 O O . PRO B 1 122 ? -34.938 6.09 35.25 1 48.47 122 PRO B O 1
ATOM 1923 N N . GLY B 1 123 ? -33.844 6.16 37.094 1 39.16 123 GLY B N 1
ATOM 1924 C CA . GLY B 1 123 ? -34.531 5.039 37.719 1 39.16 123 GLY B CA 1
ATOM 1925 C C . GLY B 1 123 ? -36 5.289 37.938 1 39.16 123 GLY B C 1
ATOM 1926 O O . GLY B 1 123 ? -36.406 6.418 38.188 1 39.16 123 GLY B O 1
ATOM 1927 N N . ARG B 1 124 ? -36.875 4.395 37.406 1 41 124 ARG B N 1
ATOM 1928 C CA . ARG B 1 124 ? -38.312 4.434 37.594 1 41 124 ARG B CA 1
ATOM 1929 C C . ARG B 1 124 ? -38.656 4.574 39.062 1 41 124 ARG B C 1
ATOM 1931 O O . ARG B 1 124 ? -38.281 3.74 39.906 1 41 124 ARG B O 1
ATOM 1938 N N . ALA B 1 125 ? -39.031 5.84 39.562 1 46.16 125 ALA B N 1
ATOM 1939 C CA . ALA B 1 125 ? -39.562 6.074 40.906 1 46.16 125 ALA B CA 1
ATOM 1940 C C . ALA B 1 125 ? -40.75 5.148 41.188 1 46.16 125 ALA B C 1
ATOM 1942 O O . ALA B 1 125 ? -41.656 5.02 40.375 1 46.16 125 ALA B O 1
ATOM 1943 N N . GLY B 1 126 ? -40.531 4.035 41.938 1 38.69 126 GLY B N 1
ATOM 1944 C CA . GLY B 1 126 ? -41.562 3.145 42.438 1 38.69 126 GLY B CA 1
ATOM 1945 C C . GLY B 1 126 ? -42.781 3.881 42.969 1 38.69 126 GLY B C 1
ATOM 1946 O O . GLY B 1 126 ? -42.656 4.801 43.781 1 38.69 126 GLY B O 1
ATOM 1947 N N . GLN B 1 127 ? -43.875 3.996 42.219 1 42.03 127 GLN B N 1
ATOM 1948 C CA . GLN B 1 127 ? -45.188 4.426 42.719 1 42.03 127 GLN B CA 1
ATOM 1949 C C . GLN B 1 127 ? -45.562 3.723 44 1 42.03 127 GLN B C 1
ATOM 1951 O O . GLN B 1 127 ? -45.688 2.494 44.031 1 42.03 127 GLN B O 1
ATOM 1956 N N . GLY B 1 128 ? -45.125 4.289 45.156 1 36.66 128 GLY B N 1
ATOM 1957 C CA . GLY B 1 128 ? -45.594 3.857 46.469 1 36.66 128 GLY B CA 1
ATOM 1958 C C . GLY B 1 128 ? -47.094 3.807 46.562 1 36.66 128 GLY B C 1
ATOM 1959 O O . GLY B 1 128 ? -47.781 4.809 46.344 1 36.66 128 GLY B O 1
ATOM 1960 N N . LEU B 1 129 ? -47.781 2.654 46.344 1 45.84 129 LEU B N 1
ATOM 1961 C CA . LEU B 1 129 ? -49.156 2.371 46.656 1 45.84 129 LEU B CA 1
ATOM 1962 C C . LEU B 1 129 ? -49.5 2.861 48.062 1 45.84 129 LEU B C 1
ATOM 1964 O O . LEU B 1 129 ? -48.75 2.646 49 1 45.84 129 LEU B O 1
ATOM 1968 N N . SER B 1 130 ? -50.125 4.074 48.219 1 46.44 130 SER B N 1
ATOM 1969 C CA . SER B 1 130 ? -50.781 4.461 49.469 1 46.44 130 SER B CA 1
ATOM 1970 C C . SER B 1 130 ? -51.5 3.281 50.094 1 46.44 130 SER B C 1
ATOM 1972 O O . SER B 1 130 ? -52.094 2.455 49.406 1 46.44 130 SER B O 1
ATOM 1974 N N . PRO B 1 131 ? -51.5 3.18 51.594 1 42.34 131 PRO B N 1
ATOM 1975 C CA . PRO B 1 131 ? -52.375 2.172 52.188 1 42.34 131 PRO B CA 1
ATOM 1976 C C . PRO B 1 131 ? -53.844 2.396 51.844 1 42.34 131 PRO B C 1
ATOM 1978 O O . PRO B 1 131 ? -54.25 3.521 51.531 1 42.34 131 PRO B O 1
#

Radius of gyration: 25.72 Å; Cα contacts (8 Å, |Δi|>4): 350; chains: 2; bounding box: 73×57×101 Å